Protein AF-A0A445ECM4-F1 (afdb_monomer)

Radius of gyration: 27.34 Å; Cα contacts (8 Å, |Δi|>4): 110; chains: 1; bounding box: 74×84×57 Å

Secondary structure (DSSP, 8-state):
-PPEEETTTEEEEEEGGGS-HHHHHHHHHHHHHTS--S-SSEEEHHHHHHHHHHHTT----HHHHHHHHHHHHHHT--TT---S-HHHHHHHHHHTT---S-SS---SSPPPP--HHHHH---HHHH------------------------------------HHHHHHHHHHHHHHHHHHHHHHHHHHHHHHHHHHHHHHHHHHHHHHHHHHHHHHS--

Organism: Arachis hypogaea (NCBI:txid3818)

Solvent-accessible surface area (backbone atoms only — not comparable to full-atom values): 13879 Å² total; per-residue (Å²): 129,75,69,51,57,53,102,79,81,48,68,52,30,35,52,48,56,69,45,53,50,69,57,36,48,54,45,55,50,38,34,46,52,71,57,55,62,92,63,81,54,54,35,40,55,75,56,46,53,52,50,50,32,54,76,71,71,45,90,72,72,59,67,62,54,50,52,52,52,52,50,55,42,64,73,62,76,46,99,82,60,75,78,60,29,61,70,46,53,49,55,51,36,56,76,69,65,52,91,62,98,59,93,75,72,84,73,90,74,79,75,79,81,94,43,71,68,68,36,65,63,66,50,70,83,50,67,55,78,73,72,84,74,77,76,79,82,80,82,88,84,82,89,84,88,86,83,86,91,80,90,82,86,89,81,89,79,89,85,75,84,74,54,67,67,60,54,50,53,52,50,53,53,50,51,53,51,49,50,56,51,48,52,52,50,51,52,51,52,52,52,49,53,52,51,53,50,51,51,54,52,50,51,52,53,52,53,50,52,51,52,54,49,51,63,66,68,67,74,121

pLDDT: mean 72.31, std 19.79, range [23.06, 93.25]

Structure (mmCIF, N/CA/C/O backbone):
data_AF-A0A445ECM4-F1
#
_entry.id   AF-A0A445ECM4-F1
#
loop_
_atom_site.group_PDB
_atom_site.id
_atom_site.type_symbol
_atom_site.label_atom_id
_atom_site.label_alt_id
_atom_site.label_comp_id
_atom_site.label_asym_id
_atom_site.label_entity_id
_atom_site.label_seq_id
_atom_site.pdbx_PDB_ins_code
_atom_site.Cartn_x
_atom_site.Cartn_y
_atom_site.Cartn_z
_atom_site.occupancy
_atom_site.B_iso_or_equiv
_atom_site.auth_seq_id
_atom_site.auth_comp_id
_atom_site.auth_asym_id
_atom_site.auth_atom_id
_atom_site.pdbx_PDB_model_num
ATOM 1 N N . MET A 1 1 ? -13.445 12.571 7.373 1.00 54.31 1 MET A N 1
ATOM 2 C CA . MET A 1 1 ? -12.244 12.876 6.567 1.00 54.31 1 MET A CA 1
ATOM 3 C C . MET A 1 1 ? -12.521 14.171 5.826 1.00 54.31 1 MET A C 1
ATOM 5 O O . MET A 1 1 ? -13.452 14.192 5.034 1.00 54.31 1 MET A O 1
ATOM 9 N N . GLU A 1 2 ? -11.800 15.248 6.128 1.00 57.94 2 GLU A N 1
ATOM 10 C CA . GLU A 1 2 ? -11.991 16.545 5.466 1.00 57.94 2 GLU A CA 1
ATOM 11 C C . GLU A 1 2 ? -10.893 16.743 4.413 1.00 57.94 2 GLU A C 1
ATOM 13 O O . GLU A 1 2 ? -9.716 16.480 4.668 1.00 57.94 2 GLU A O 1
ATOM 18 N N . TRP A 1 3 ? -11.270 17.142 3.200 1.00 65.62 3 TRP A N 1
ATOM 19 C CA . TRP A 1 3 ? -10.319 17.374 2.118 1.00 65.62 3 TRP A CA 1
ATOM 20 C C . TRP A 1 3 ? -9.696 18.765 2.224 1.00 65.62 3 TRP A C 1
ATOM 22 O O . TRP A 1 3 ? -10.409 19.755 2.361 1.00 65.62 3 TRP A O 1
ATOM 32 N N . VAL A 1 4 ? -8.372 18.863 2.067 1.00 62.28 4 VAL A N 1
ATOM 33 C CA . VAL A 1 4 ? -7.691 20.164 2.027 1.00 62.28 4 VAL A CA 1
ATOM 34 C C . VAL A 1 4 ? -7.736 20.708 0.595 1.00 62.28 4 VAL A C 1
ATOM 36 O O . VAL A 1 4 ? -7.211 20.096 -0.342 1.00 62.28 4 VAL A O 1
ATOM 39 N N . GLY A 1 5 ? -8.397 21.855 0.420 1.00 57.44 5 GLY A N 1
ATOM 40 C CA . GLY A 1 5 ? -8.499 22.578 -0.850 1.00 57.44 5 GLY A CA 1
ATOM 41 C C . GLY A 1 5 ? -7.649 23.851 -0.880 1.00 57.44 5 GLY A C 1
ATOM 42 O O . GLY A 1 5 ? -7.369 24.459 0.150 1.00 57.44 5 GLY A O 1
ATOM 43 N N . THR A 1 6 ? -7.254 24.279 -2.080 1.00 51.38 6 THR A N 1
ATOM 44 C CA . THR A 1 6 ? -6.808 25.663 -2.334 1.00 51.38 6 THR A CA 1
ATOM 45 C C . THR A 1 6 ? -7.997 26.530 -2.761 1.00 51.38 6 THR A C 1
ATOM 47 O O . THR A 1 6 ? -9.053 26.003 -3.111 1.00 51.38 6 THR A O 1
ATOM 50 N N . THR A 1 7 ? -7.824 27.859 -2.775 1.00 49.94 7 THR A N 1
ATOM 51 C CA . THR A 1 7 ? -8.841 28.900 -3.069 1.00 49.94 7 THR A CA 1
ATOM 52 C C . THR A 1 7 ? -9.617 28.742 -4.389 1.00 49.94 7 THR A C 1
ATOM 54 O O . THR A 1 7 ? -10.535 29.511 -4.647 1.00 49.94 7 THR A O 1
ATOM 57 N N . LYS A 1 8 ? -9.292 27.744 -5.221 1.00 55.84 8 LYS A N 1
ATOM 58 C CA . LYS A 1 8 ? -9.952 27.427 -6.500 1.00 55.84 8 LYS A CA 1
ATOM 59 C C . LYS A 1 8 ? -10.726 26.098 -6.497 1.00 55.84 8 LYS A C 1
ATOM 61 O O . LYS A 1 8 ? -10.858 25.472 -7.543 1.00 55.84 8 LYS A O 1
ATOM 66 N N . ASN A 1 9 ? -11.207 25.638 -5.339 1.00 45.84 9 ASN A N 1
ATOM 67 C CA . ASN A 1 9 ? -12.093 24.469 -5.211 1.00 45.84 9 ASN A CA 1
ATOM 68 C C . ASN A 1 9 ? -11.530 23.146 -5.791 1.00 45.84 9 ASN A C 1
ATOM 70 O O . ASN A 1 9 ? -12.268 22.252 -6.200 1.00 45.84 9 ASN A O 1
ATOM 74 N N . LYS A 1 10 ? -10.197 23.000 -5.834 1.00 51.38 10 LYS A N 1
ATOM 75 C CA . LYS A 1 10 ? -9.523 21.733 -6.151 1.00 51.38 10 LYS A CA 1
ATOM 76 C C . LYS A 1 10 ? -9.114 21.058 -4.847 1.00 51.38 10 LYS A C 1
ATOM 78 O O . LYS A 1 10 ? -8.112 21.441 -4.244 1.00 51.38 10 LYS A O 1
ATOM 83 N N . TYR A 1 11 ? -9.875 20.052 -4.425 1.00 58.41 11 TYR A N 1
ATOM 84 C CA . TYR A 1 11 ? -9.451 19.119 -3.381 1.00 58.41 11 TYR A CA 1
ATOM 85 C C . TYR A 1 11 ? -8.194 18.381 -3.854 1.00 58.41 11 TYR A C 1
ATOM 87 O O . TYR A 1 11 ? -8.243 17.633 -4.835 1.00 58.41 11 TYR A O 1
ATOM 95 N N . GLN A 1 12 ? -7.053 18.640 -3.213 1.00 68.38 12 GLN A N 1
ATOM 96 C CA . GLN A 1 12 ? -5.752 18.211 -3.739 1.00 68.38 12 GLN A CA 1
ATOM 97 C C . GLN A 1 12 ? -5.245 16.946 -3.032 1.00 68.38 12 GLN A C 1
ATOM 99 O O . GLN A 1 12 ? -4.741 16.024 -3.685 1.00 68.38 12 GLN A O 1
ATOM 104 N N . TYR A 1 13 ? -5.444 16.865 -1.714 1.00 80.56 13 TYR A N 1
ATOM 105 C CA . TYR A 1 13 ? -5.033 15.732 -0.890 1.00 80.56 13 TYR A CA 1
ATOM 106 C C . TYR A 1 13 ? -5.826 15.639 0.425 1.00 80.56 13 TYR A C 1
ATOM 108 O O . TYR A 1 13 ? -6.404 16.618 0.902 1.00 80.56 13 TYR A O 1
ATOM 116 N N . LEU A 1 14 ? -5.811 14.450 1.026 1.00 84.56 14 LEU A N 1
ATOM 117 C CA . LEU A 1 14 ? -6.134 14.215 2.433 1.00 84.56 14 LEU A CA 1
ATOM 118 C C . LEU A 1 14 ? -4.840 14.245 3.252 1.00 84.56 14 LEU A C 1
ATOM 120 O O . LEU A 1 14 ? -3.777 13.865 2.754 1.00 84.56 14 LEU A O 1
ATOM 124 N N . ARG A 1 15 ? -4.899 14.651 4.521 1.00 83.31 15 ARG A N 1
ATOM 125 C CA . ARG A 1 15 ? -3.749 14.485 5.421 1.00 83.31 15 ARG A CA 1
ATOM 126 C C . ARG A 1 15 ? -3.707 13.040 5.906 1.00 83.31 15 ARG A C 1
ATOM 128 O O . ARG A 1 15 ? -4.712 12.509 6.367 1.00 83.31 15 ARG A O 1
ATOM 135 N N . ARG A 1 16 ? -2.525 12.416 5.888 1.00 83.62 16 ARG A N 1
ATOM 136 C CA . ARG A 1 16 ? -2.322 11.064 6.447 1.00 83.62 16 ARG A CA 1
ATOM 137 C C . ARG A 1 16 ? -2.693 11.012 7.932 1.00 83.62 16 ARG A C 1
ATOM 139 O O . ARG A 1 16 ? -3.155 9.979 8.397 1.00 83.62 16 ARG A O 1
ATOM 146 N N . GLY A 1 17 ? -2.476 12.104 8.672 1.00 79.38 17 GLY A N 1
ATOM 147 C CA . GLY A 1 17 ? -2.826 12.203 10.094 1.00 79.38 17 GLY A CA 1
ATOM 148 C C . GLY A 1 17 ? -4.311 11.948 10.368 1.00 79.38 17 GLY A C 1
ATOM 149 O O . GLY A 1 17 ? -4.623 11.253 11.334 1.00 79.38 17 GLY A O 1
ATOM 150 N N . ASP A 1 18 ? -5.174 12.395 9.453 1.00 82.81 18 ASP A N 1
ATOM 151 C CA . ASP A 1 18 ? -6.638 12.370 9.578 1.00 82.81 18 ASP A CA 1
ATOM 152 C C . ASP A 1 18 ? -7.262 11.035 9.130 1.00 82.81 18 ASP A C 1
ATOM 154 O O . ASP A 1 18 ? -8.479 10.854 9.193 1.00 82.81 18 ASP A O 1
ATOM 158 N N . LEU A 1 19 ? -6.440 10.095 8.650 1.00 85.00 19 LEU A N 1
ATOM 159 C CA . LEU A 1 19 ? -6.878 8.746 8.306 1.00 85.00 19 LEU A CA 1
ATOM 160 C C . LEU A 1 19 ? -7.107 7.905 9.570 1.00 85.00 19 LEU A C 1
ATOM 162 O O . LEU A 1 19 ? -6.347 7.993 10.543 1.00 85.00 19 LEU A O 1
ATOM 166 N N . THR A 1 20 ? -8.111 7.026 9.520 1.00 84.56 20 THR A N 1
ATOM 167 C CA . THR A 1 20 ? -8.290 5.984 10.541 1.00 84.56 20 THR A CA 1
ATOM 168 C C . THR A 1 20 ? -7.070 5.050 10.560 1.00 84.56 20 THR A C 1
ATOM 170 O O . THR A 1 20 ? -6.375 4.933 9.548 1.00 84.56 20 THR A O 1
ATOM 173 N N . PRO A 1 21 ? -6.771 4.373 11.678 1.00 83.19 21 PRO A N 1
ATOM 174 C CA . PRO A 1 21 ? -5.659 3.420 11.751 1.00 83.19 21 PRO A CA 1
ATOM 175 C C . PRO A 1 21 ? -5.704 2.326 10.678 1.00 83.19 21 PRO A C 1
ATOM 177 O O . PRO A 1 21 ? -4.688 2.046 10.046 1.00 83.19 21 PRO A O 1
ATOM 180 N N . GLU A 1 22 ? -6.889 1.788 10.396 1.00 84.81 22 GLU A N 1
ATOM 181 C CA . GLU A 1 22 ? -7.109 0.834 9.305 1.00 84.81 22 GLU A CA 1
ATOM 182 C C . GLU A 1 22 ? -6.748 1.441 7.940 1.00 84.81 22 GLU A C 1
ATOM 184 O O . GLU A 1 22 ? -5.962 0.874 7.178 1.00 84.81 22 GLU A O 1
ATOM 189 N N . ALA A 1 23 ? -7.239 2.652 7.659 1.00 88.88 23 ALA A N 1
ATOM 190 C CA . ALA A 1 23 ? -6.915 3.372 6.435 1.00 88.88 23 ALA A CA 1
ATOM 191 C C . ALA A 1 23 ? -5.414 3.696 6.333 1.00 88.88 23 ALA A C 1
ATOM 193 O O . ALA A 1 23 ? -4.850 3.676 5.241 1.00 88.88 23 ALA A O 1
ATOM 194 N N . LYS A 1 24 ? -4.733 3.962 7.455 1.00 88.00 24 LYS A N 1
ATOM 195 C CA . LYS A 1 24 ? -3.273 4.139 7.492 1.00 88.00 24 LYS A CA 1
ATOM 196 C C . LYS A 1 24 ? -2.549 2.844 7.130 1.00 88.00 24 LYS A C 1
ATOM 198 O O . LYS A 1 24 ? -1.589 2.911 6.368 1.00 88.00 24 LYS A O 1
ATOM 203 N N . GLY A 1 25 ? -3.014 1.694 7.614 1.00 86.62 25 GLY A N 1
ATOM 204 C CA . GLY A 1 25 ? -2.474 0.380 7.253 1.00 86.62 25 GLY A CA 1
ATOM 205 C C . GLY A 1 25 ? -2.573 0.094 5.761 1.00 86.62 25 GLY A C 1
ATOM 206 O O . GLY A 1 25 ? -1.559 -0.144 5.100 1.00 86.62 25 GLY A O 1
ATOM 207 N N . TRP A 1 26 ? -3.778 0.226 5.205 1.00 89.88 26 TRP A N 1
ATOM 208 C CA . TRP A 1 26 ? -4.001 0.085 3.766 1.00 89.88 26 TRP A CA 1
ATOM 209 C C . TRP A 1 26 ? -3.206 1.108 2.951 1.00 89.88 26 TRP A C 1
ATOM 211 O O . TRP A 1 26 ? -2.649 0.771 1.907 1.00 89.88 26 TRP A O 1
ATOM 221 N N . TYR A 1 27 ? -3.073 2.343 3.440 1.00 90.56 27 TYR A N 1
ATOM 222 C CA . TYR A 1 27 ? -2.264 3.365 2.783 1.00 90.56 27 TYR A CA 1
ATOM 223 C C . TYR A 1 27 ? -0.765 3.026 2.765 1.00 90.56 27 TYR A C 1
ATOM 225 O O . TYR A 1 27 ? -0.100 3.269 1.757 1.00 90.56 27 TYR A O 1
ATOM 233 N N . GLU A 1 28 ? -0.222 2.445 3.841 1.00 87.81 28 GLU A N 1
ATOM 234 C CA . GLU A 1 28 ? 1.166 1.967 3.873 1.00 87.81 28 GLU A CA 1
ATOM 235 C C . GLU A 1 28 ? 1.410 0.858 2.844 1.00 87.81 28 GLU A C 1
ATOM 237 O O . GLU A 1 28 ? 2.446 0.875 2.181 1.00 87.81 28 GLU A O 1
ATOM 242 N N . LEU A 1 29 ? 0.460 -0.064 2.668 1.00 87.56 29 LEU A N 1
ATOM 243 C CA . LEU A 1 29 ? 0.532 -1.083 1.621 1.00 87.56 29 LEU A CA 1
ATOM 244 C C . LEU A 1 29 ? 0.486 -0.435 0.229 1.00 87.56 29 LEU A C 1
ATOM 246 O O . LEU A 1 29 ? 1.373 -0.650 -0.597 1.00 87.56 29 LEU A O 1
ATOM 250 N N . LEU A 1 30 ? -0.506 0.427 -0.007 1.00 89.75 30 LEU A N 1
ATOM 251 C CA . LEU A 1 30 ? -0.700 1.130 -1.274 1.00 89.75 30 LEU A CA 1
ATOM 252 C C . LEU A 1 30 ? 0.552 1.879 -1.722 1.00 89.75 30 LEU A C 1
ATOM 254 O O . LEU A 1 30 ? 0.988 1.725 -2.863 1.00 89.75 30 LEU A O 1
ATOM 258 N N . LYS A 1 31 ? 1.147 2.678 -0.831 1.00 86.69 31 LYS A N 1
ATOM 259 C CA . LYS A 1 31 ? 2.299 3.518 -1.173 1.00 86.69 31 LYS A CA 1
ATOM 260 C C . LYS A 1 31 ? 3.596 2.734 -1.388 1.00 86.69 31 LYS A C 1
ATOM 262 O O . LYS A 1 31 ? 4.545 3.307 -1.907 1.00 86.69 31 LYS A O 1
ATOM 267 N N . ARG A 1 32 ? 3.665 1.469 -0.961 1.00 84.31 32 ARG A N 1
ATOM 268 C CA . ARG A 1 32 ? 4.850 0.608 -1.116 1.00 84.31 32 ARG A CA 1
ATOM 269 C C . ARG A 1 32 ? 4.728 -0.380 -2.265 1.00 84.31 32 ARG A C 1
ATOM 271 O O . ARG A 1 32 ? 5.747 -0.786 -2.807 1.00 84.31 32 ARG A O 1
ATOM 278 N N . SER A 1 33 ? 3.502 -0.777 -2.599 1.00 84.81 33 SER A N 1
ATOM 279 C CA . SER A 1 33 ? 3.262 -1.921 -3.481 1.00 84.81 33 SER A CA 1
ATOM 280 C C . SER A 1 33 ? 2.484 -1.597 -4.752 1.00 84.81 33 SER A C 1
ATOM 282 O O . SER A 1 33 ? 2.509 -2.407 -5.669 1.00 84.81 33 SER A O 1
ATOM 284 N N . ILE A 1 34 ? 1.788 -0.455 -4.828 1.00 87.19 34 ILE A N 1
ATOM 285 C CA . ILE A 1 34 ? 0.901 -0.156 -5.969 1.00 87.19 34 ILE A CA 1
ATOM 286 C C . ILE A 1 34 ? 1.110 1.268 -6.495 1.00 87.19 34 ILE A C 1
ATOM 288 O O . ILE A 1 34 ? 1.357 1.466 -7.677 1.00 87.19 34 ILE A O 1
ATOM 292 N N . LEU A 1 35 ? 1.027 2.281 -5.630 1.00 87.00 35 LEU A N 1
ATOM 293 C CA . LEU A 1 35 ? 1.142 3.694 -5.999 1.00 87.00 35 LEU A CA 1
ATOM 294 C C . LEU A 1 35 ? 2.213 4.382 -5.153 1.00 87.00 35 LEU A C 1
ATOM 296 O O . LEU A 1 35 ? 1.905 5.115 -4.212 1.00 87.00 35 LEU A O 1
ATOM 300 N N . GLY A 1 36 ? 3.474 4.185 -5.524 1.00 81.50 36 GLY A N 1
ATOM 301 C CA . GLY A 1 36 ? 4.639 4.765 -4.854 1.00 81.50 36 GLY A CA 1
ATOM 302 C C . GLY A 1 36 ? 4.574 6.262 -4.594 1.00 81.50 36 GLY A C 1
ATOM 303 O O . GLY A 1 36 ? 4.172 7.008 -5.480 1.00 81.50 36 GLY A O 1
ATOM 304 N N . THR A 1 37 ? 4.966 6.726 -3.406 1.00 81.25 37 THR A N 1
ATOM 305 C CA . THR A 1 37 ? 5.116 8.162 -3.106 1.00 81.25 37 THR A CA 1
ATOM 306 C C . THR A 1 37 ? 6.235 8.413 -2.108 1.00 81.25 37 THR A C 1
ATOM 308 O O . THR A 1 37 ? 6.388 7.673 -1.140 1.00 81.25 37 THR A O 1
ATOM 311 N N . VAL A 1 38 ? 6.966 9.507 -2.315 1.00 72.50 38 VAL A N 1
ATOM 312 C CA . VAL A 1 38 ? 7.947 10.038 -1.355 1.00 72.50 38 VAL A CA 1
ATOM 313 C C . VAL A 1 38 ? 7.292 10.905 -0.271 1.00 72.50 38 VAL A C 1
ATOM 315 O O . VAL A 1 38 ? 7.847 11.098 0.808 1.00 72.50 38 VAL A O 1
ATOM 318 N N . ASN A 1 39 ? 6.081 11.407 -0.527 1.00 75.44 39 ASN A N 1
ATOM 319 C CA . ASN A 1 39 ? 5.323 12.203 0.431 1.00 75.44 39 ASN A CA 1
ATOM 320 C C . ASN A 1 39 ? 4.660 11.296 1.477 1.00 75.44 39 ASN A C 1
ATOM 322 O O . ASN A 1 39 ? 3.848 10.430 1.142 1.00 75.44 39 ASN A O 1
ATOM 326 N N . ASN A 1 40 ? 5.007 11.524 2.745 1.00 74.00 40 ASN A N 1
ATOM 327 C CA . ASN A 1 40 ? 4.517 10.761 3.891 1.00 74.00 40 ASN A CA 1
ATOM 328 C C . ASN A 1 40 ? 3.415 11.477 4.685 1.00 74.00 40 ASN A C 1
ATOM 330 O O . ASN A 1 40 ? 2.810 10.864 5.562 1.00 74.00 40 ASN A O 1
ATOM 334 N N . SER A 1 41 ? 3.141 12.752 4.413 1.00 78.44 41 SER A N 1
ATOM 335 C CA . SER A 1 41 ? 2.136 13.536 5.141 1.00 78.44 41 SER A CA 1
ATOM 336 C C . SER A 1 41 ? 0.802 13.631 4.409 1.00 78.44 41 SER A C 1
ATOM 338 O O . SER A 1 41 ? -0.225 13.831 5.057 1.00 78.44 41 SER A O 1
ATOM 340 N N . GLU A 1 42 ? 0.798 13.467 3.089 1.00 85.75 42 GLU A N 1
ATOM 341 C CA . GLU A 1 42 ? -0.367 13.722 2.242 1.00 85.75 42 GLU A CA 1
ATOM 342 C C . GLU A 1 42 ? -0.748 12.494 1.416 1.00 85.75 42 GLU A C 1
ATOM 344 O O . GLU A 1 42 ? 0.096 11.703 0.993 1.00 85.75 42 GLU A O 1
ATOM 349 N N . VAL A 1 43 ? -2.047 12.360 1.17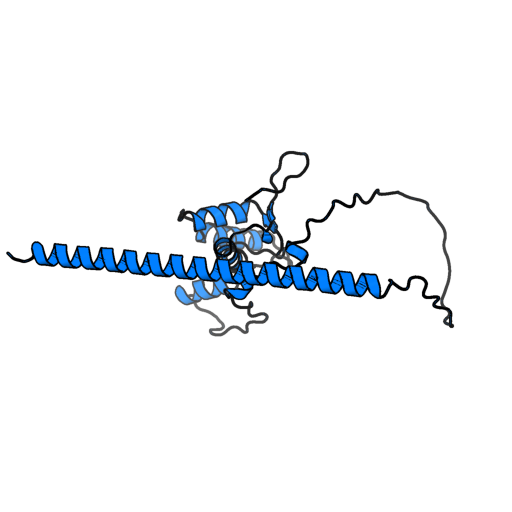1 1.00 88.12 43 VAL A N 1
ATOM 350 C CA . VAL A 1 43 ? -2.672 11.300 0.383 1.00 88.12 43 VAL A CA 1
ATOM 351 C C . VAL A 1 43 ? -3.384 11.986 -0.776 1.00 88.12 43 VAL A C 1
ATOM 353 O O . VAL A 1 43 ? -4.432 12.603 -0.602 1.00 88.12 43 VAL A O 1
ATOM 356 N N . ASN A 1 44 ? -2.798 11.934 -1.969 1.00 88.25 44 ASN A N 1
ATOM 357 C CA . ASN A 1 44 ? -3.383 12.600 -3.133 1.00 88.25 44 ASN A CA 1
ATOM 358 C C . ASN A 1 44 ? -4.683 11.924 -3.605 1.00 88.25 44 ASN A C 1
ATOM 360 O O . ASN A 1 44 ? -4.994 10.797 -3.221 1.00 88.25 44 ASN A O 1
ATOM 364 N N . LYS A 1 45 ? -5.410 12.590 -4.509 1.00 86.75 45 LYS A N 1
ATOM 365 C CA . LYS A 1 45 ? -6.702 12.110 -5.025 1.00 86.75 45 LYS A CA 1
ATOM 366 C C . LYS A 1 45 ? -6.678 10.663 -5.544 1.00 86.75 45 LYS A C 1
ATOM 368 O O . LYS A 1 45 ? -7.539 9.882 -5.155 1.00 86.75 45 LYS A O 1
ATOM 373 N N . LYS A 1 46 ? -5.693 10.285 -6.374 1.00 87.06 46 LYS A N 1
ATOM 374 C CA . LYS A 1 46 ? -5.589 8.919 -6.937 1.00 87.06 46 LYS A CA 1
ATOM 375 C C . LYS A 1 46 ? -5.467 7.865 -5.828 1.00 87.06 46 LYS A C 1
ATOM 377 O O . LYS A 1 46 ? -6.167 6.859 -5.864 1.00 87.06 46 LYS A O 1
ATOM 382 N N . ARG A 1 47 ? -4.620 8.116 -4.820 1.00 90.12 47 ARG A N 1
ATOM 383 C CA . ARG A 1 47 ? -4.443 7.204 -3.678 1.00 90.12 47 ARG A CA 1
ATOM 384 C C . ARG A 1 47 ? -5.643 7.206 -2.739 1.00 90.12 47 ARG A C 1
ATOM 386 O O . ARG A 1 47 ? -6.003 6.146 -2.253 1.00 90.12 47 ARG A O 1
ATOM 393 N N . ALA A 1 48 ? -6.270 8.358 -2.514 1.00 90.06 48 ALA A N 1
ATOM 394 C CA . ALA A 1 48 ? -7.457 8.478 -1.671 1.00 90.06 48 ALA A CA 1
ATOM 395 C C . ALA A 1 48 ? -8.652 7.702 -2.245 1.00 90.06 48 ALA A C 1
ATOM 397 O O . ALA A 1 48 ? -9.323 6.999 -1.499 1.00 90.06 48 ALA A O 1
ATOM 398 N N . ILE A 1 49 ? -8.881 7.776 -3.562 1.00 89.31 49 ILE A N 1
ATOM 399 C CA . ILE A 1 49 ? -9.938 7.001 -4.234 1.00 89.31 49 ILE A CA 1
ATOM 400 C C . ILE A 1 49 ? -9.667 5.504 -4.089 1.00 89.31 49 ILE A C 1
ATOM 402 O O . ILE A 1 49 ? -10.549 4.761 -3.683 1.00 89.31 49 ILE A O 1
ATOM 406 N N . MET A 1 50 ? -8.437 5.062 -4.357 1.00 90.50 50 MET A N 1
ATOM 407 C CA . MET A 1 50 ? -8.087 3.646 -4.236 1.00 90.50 50 MET A CA 1
ATOM 408 C C . MET A 1 50 ? -8.202 3.136 -2.797 1.00 90.50 50 MET A C 1
ATOM 410 O O . MET A 1 50 ? -8.716 2.048 -2.564 1.00 90.50 50 MET A O 1
ATOM 414 N N . LEU A 1 51 ? -7.753 3.940 -1.834 1.00 92.00 51 LEU A N 1
ATOM 415 C CA . LEU A 1 51 ? -7.885 3.645 -0.414 1.00 92.00 51 LEU A CA 1
ATOM 416 C C . LEU A 1 51 ? -9.356 3.512 -0.009 1.00 92.00 51 LEU A C 1
ATOM 418 O O . LEU A 1 51 ? -9.706 2.575 0.698 1.00 92.00 51 LEU A O 1
ATOM 422 N N . TYR A 1 52 ? -10.213 4.410 -0.496 1.00 90.56 52 TYR A N 1
ATOM 423 C CA . TYR A 1 52 ? -11.655 4.323 -0.292 1.00 90.56 52 TYR A CA 1
ATOM 424 C C . TYR A 1 52 ? -12.241 3.041 -0.898 1.00 90.56 52 TYR A C 1
ATOM 426 O O . TYR A 1 52 ? -12.960 2.334 -0.201 1.00 90.56 52 TYR A O 1
ATOM 434 N N . CYS A 1 53 ? -11.891 2.693 -2.143 1.00 91.50 53 CYS A N 1
ATOM 435 C CA . CYS A 1 53 ? -12.337 1.447 -2.772 1.00 91.50 53 CYS A CA 1
ATOM 436 C C . CYS A 1 53 ? -11.955 0.222 -1.933 1.00 91.50 53 CYS A C 1
ATOM 438 O O . CYS A 1 53 ? -12.812 -0.612 -1.681 1.00 91.50 53 CYS A O 1
ATOM 440 N N . ILE A 1 54 ? -10.715 0.145 -1.441 1.00 90.62 54 ILE A N 1
ATOM 441 C CA . ILE A 1 54 ? -10.252 -0.979 -0.611 1.00 90.62 54 ILE A CA 1
ATOM 442 C C . ILE A 1 54 ? -11.042 -1.074 0.697 1.00 90.62 54 ILE A C 1
ATOM 444 O O . ILE A 1 54 ? -11.527 -2.148 1.037 1.00 90.62 54 ILE A O 1
ATOM 448 N N . ILE A 1 55 ? -11.203 0.045 1.411 1.00 90.25 55 ILE A N 1
ATOM 449 C CA . ILE A 1 55 ? -11.929 0.077 2.693 1.00 90.25 55 ILE A CA 1
ATOM 450 C C . ILE A 1 55 ? -13.398 -0.321 2.507 1.00 90.25 55 ILE A C 1
ATOM 452 O O . ILE A 1 55 ? -13.968 -0.998 3.354 1.00 90.25 55 ILE A O 1
ATOM 456 N N . MET A 1 56 ? -14.011 0.076 1.391 1.00 90.81 56 MET A N 1
ATOM 457 C CA . MET A 1 56 ? -15.405 -0.246 1.083 1.00 90.81 56 MET A CA 1
ATOM 458 C C . MET A 1 56 ? -15.588 -1.627 0.431 1.00 90.81 56 MET A C 1
ATOM 460 O O . MET A 1 56 ? -16.705 -1.961 0.046 1.00 90.81 56 MET A O 1
ATOM 464 N N . GLY A 1 57 ? -14.520 -2.418 0.268 1.00 87.75 57 GLY A N 1
ATOM 465 C CA . GLY A 1 57 ? -14.580 -3.731 -0.385 1.00 87.75 57 GLY A CA 1
ATOM 466 C C . GLY A 1 57 ? -14.851 -3.678 -1.894 1.00 87.75 57 GLY A C 1
ATOM 467 O O . GLY A 1 57 ? -15.302 -4.659 -2.476 1.00 87.75 57 GLY A O 1
ATOM 468 N N . GLY A 1 58 ? -14.607 -2.534 -2.533 1.00 89.44 58 GLY A N 1
ATOM 469 C CA . GLY A 1 58 ? -14.723 -2.365 -3.976 1.00 89.44 58 GLY A CA 1
ATOM 470 C C . GLY A 1 58 ? -13.578 -3.026 -4.744 1.00 89.44 58 GLY A C 1
ATOM 471 O O . GLY A 1 58 ? -12.465 -3.188 -4.241 1.00 89.44 58 GLY A O 1
ATOM 472 N N . GLU A 1 59 ? -13.840 -3.368 -6.003 1.00 89.75 59 GLU A N 1
ATOM 473 C CA . GLU A 1 59 ? -12.843 -3.966 -6.887 1.00 89.75 59 GLU A CA 1
ATOM 474 C C . GLU A 1 59 ? -11.788 -2.936 -7.324 1.00 89.75 59 GLU A C 1
ATOM 476 O O . GLU A 1 59 ? -12.102 -1.812 -7.723 1.00 89.75 59 GLU A O 1
ATOM 481 N N . VAL A 1 60 ? -10.513 -3.331 -7.274 1.00 88.12 60 VAL A N 1
ATOM 482 C CA . VAL A 1 60 ? -9.388 -2.523 -7.756 1.00 88.12 60 VAL A CA 1
ATOM 483 C C . VAL A 1 60 ? -8.554 -3.361 -8.715 1.00 88.12 60 VAL A C 1
ATOM 485 O O . VAL A 1 60 ? -7.922 -4.341 -8.322 1.00 88.12 60 VAL A O 1
ATOM 488 N N . LYS A 1 61 ? -8.482 -2.929 -9.975 1.00 90.19 61 LYS A N 1
ATOM 489 C CA . LYS A 1 61 ? -7.678 -3.575 -11.018 1.00 90.19 61 LYS A CA 1
ATOM 490 C C . LYS A 1 61 ? -6.193 -3.241 -10.896 1.00 90.19 61 LYS A C 1
ATOM 492 O O . LYS A 1 61 ? -5.623 -2.494 -11.688 1.00 90.19 61 LYS A O 1
ATOM 497 N N . VAL A 1 62 ? -5.546 -3.787 -9.870 1.00 87.25 62 VAL A N 1
ATOM 498 C CA . VAL A 1 62 ? -4.132 -3.512 -9.552 1.00 87.25 62 VAL A CA 1
ATOM 499 C C . VAL A 1 62 ? -3.197 -3.842 -10.724 1.00 87.25 62 VAL A C 1
ATOM 501 O O . VAL A 1 62 ? -2.232 -3.116 -10.961 1.00 87.25 62 VAL A O 1
ATOM 504 N N . HIS A 1 63 ? -3.504 -4.890 -11.490 1.00 87.00 63 HIS A N 1
ATOM 505 C CA . HIS A 1 63 ? -2.701 -5.322 -12.637 1.00 87.00 63 HIS A CA 1
ATOM 506 C C . HIS A 1 63 ? -2.617 -4.259 -13.746 1.00 87.00 63 HIS A C 1
ATOM 508 O O . HIS A 1 63 ? -1.521 -3.986 -14.229 1.00 87.00 63 HIS A O 1
ATOM 514 N N . GLU A 1 64 ? -3.730 -3.604 -14.104 1.00 90.88 64 GLU A N 1
ATOM 515 C CA . GLU A 1 64 ? -3.742 -2.526 -15.112 1.00 90.88 64 GLU A CA 1
ATOM 516 C C . GLU A 1 64 ? -2.873 -1.343 -14.668 1.00 90.88 64 GLU A C 1
ATOM 518 O O . GLU A 1 64 ? -2.175 -0.728 -15.473 1.00 90.88 64 GLU A O 1
ATOM 523 N N . ILE A 1 65 ? -2.875 -1.048 -13.367 1.00 89.19 65 ILE A N 1
ATOM 524 C CA . ILE A 1 65 ? -2.142 0.081 -12.788 1.00 89.19 65 ILE A CA 1
ATOM 525 C C . ILE A 1 65 ? -0.639 -0.171 -12.823 1.00 89.19 65 ILE A C 1
ATOM 527 O O . ILE A 1 65 ? 0.108 0.708 -13.249 1.00 89.19 65 ILE A O 1
ATOM 531 N N . ILE A 1 66 ? -0.210 -1.366 -12.410 1.00 88.06 66 ILE A N 1
ATOM 532 C CA . ILE A 1 66 ? 1.199 -1.768 -12.446 1.00 88.06 66 ILE A CA 1
ATOM 533 C C . ILE A 1 66 ? 1.702 -1.803 -13.895 1.00 88.06 66 ILE A C 1
ATOM 535 O O . ILE A 1 66 ? 2.741 -1.217 -14.187 1.00 88.06 66 ILE A O 1
ATOM 539 N N . ALA A 1 67 ? 0.951 -2.421 -14.814 1.00 89.62 67 ALA A N 1
ATOM 540 C CA . ALA A 1 67 ? 1.337 -2.510 -16.223 1.00 89.62 67 ALA A CA 1
ATOM 541 C C . ALA A 1 67 ? 1.479 -1.123 -16.873 1.00 89.62 67 ALA A C 1
ATOM 543 O O . ALA A 1 67 ? 2.502 -0.832 -17.490 1.00 89.62 67 ALA A O 1
ATOM 544 N N . SER A 1 68 ? 0.498 -0.238 -16.659 1.00 89.19 68 SER A N 1
ATOM 545 C CA . SER A 1 68 ? 0.521 1.128 -17.203 1.00 89.19 68 SER A CA 1
ATOM 546 C C . SER A 1 68 ? 1.689 1.952 -16.659 1.00 89.19 68 SER A C 1
ATOM 548 O O . SER A 1 68 ? 2.283 2.757 -17.373 1.00 89.19 68 SER A O 1
ATOM 550 N N . ASP A 1 69 ? 2.014 1.792 -15.375 1.00 87.62 69 ASP A N 1
ATOM 551 C CA . ASP A 1 69 ? 3.122 2.506 -14.747 1.00 87.62 69 ASP A CA 1
ATOM 552 C C . ASP A 1 69 ? 4.485 2.009 -15.260 1.00 87.62 69 ASP A C 1
ATOM 554 O O . ASP A 1 69 ? 5.350 2.844 -15.529 1.00 87.62 69 ASP A O 1
ATOM 558 N N . ILE A 1 70 ? 4.661 0.692 -15.438 1.00 88.06 70 ILE A N 1
ATOM 559 C CA . ILE A 1 70 ? 5.865 0.099 -16.045 1.00 88.06 70 ILE A CA 1
ATOM 560 C C . ILE A 1 70 ? 6.039 0.615 -17.473 1.00 88.06 70 ILE A C 1
ATOM 562 O O . ILE A 1 70 ? 7.104 1.134 -17.801 1.00 88.06 70 ILE A O 1
ATOM 566 N N . GLN A 1 71 ? 4.987 0.532 -18.293 1.00 90.06 71 GLN A N 1
ATOM 567 C CA . GLN A 1 71 ? 5.013 1.004 -19.676 1.00 90.06 71 GLN A CA 1
ATOM 568 C C . GLN A 1 71 ? 5.389 2.487 -19.749 1.00 90.06 71 GLN A C 1
ATOM 570 O O . GLN A 1 71 ? 6.330 2.850 -20.447 1.00 90.06 71 GLN A O 1
ATOM 575 N N . ARG A 1 72 ? 4.732 3.338 -18.952 1.00 88.19 72 ARG A N 1
ATOM 576 C CA . ARG A 1 72 ? 5.027 4.777 -18.910 1.00 88.19 72 ARG A CA 1
ATOM 577 C C . ARG A 1 72 ? 6.483 5.067 -18.540 1.00 88.19 72 ARG A C 1
ATOM 579 O O . ARG A 1 72 ? 7.065 6.012 -19.065 1.00 88.19 72 ARG A O 1
ATOM 586 N N . ILE A 1 73 ? 7.053 4.325 -17.587 1.00 86.88 73 ILE A N 1
ATOM 587 C CA . ILE A 1 73 ? 8.452 4.511 -17.175 1.00 86.88 73 ILE A CA 1
ATOM 588 C C . ILE A 1 73 ? 9.400 4.064 -18.291 1.00 86.88 73 ILE A C 1
ATOM 590 O O . ILE A 1 73 ? 10.341 4.796 -18.591 1.00 86.88 73 ILE A O 1
ATOM 594 N N . ALA A 1 74 ? 9.117 2.928 -18.932 1.00 86.88 74 ALA A N 1
ATOM 595 C CA . ALA A 1 74 ? 9.899 2.421 -20.055 1.00 86.88 74 ALA A CA 1
ATOM 596 C C . ALA A 1 74 ? 9.881 3.384 -21.257 1.00 86.88 74 ALA A C 1
ATOM 598 O O . ALA A 1 74 ? 10.923 3.674 -21.831 1.00 86.88 74 ALA A O 1
ATOM 599 N N . GLU A 1 75 ? 8.720 3.948 -21.595 1.00 88.75 75 GLU A N 1
ATOM 600 C CA . GLU A 1 75 ? 8.560 4.875 -22.725 1.00 88.75 75 GLU A CA 1
ATOM 601 C C . GLU A 1 75 ? 9.232 6.235 -22.498 1.00 88.75 75 GLU A C 1
ATOM 603 O O . GLU A 1 75 ? 9.656 6.888 -23.452 1.00 88.75 75 GLU A O 1
ATOM 608 N N . LYS A 1 76 ? 9.347 6.689 -21.242 1.00 82.94 76 LYS A N 1
ATOM 609 C CA . LYS A 1 76 ? 9.896 8.016 -20.924 1.00 82.94 76 LYS A CA 1
ATOM 610 C C . LYS A 1 76 ? 11.405 8.122 -21.198 1.00 82.94 76 LYS A C 1
ATOM 612 O O . LYS A 1 76 ? 11.896 9.246 -21.263 1.00 82.94 76 LYS A O 1
ATOM 617 N N . ASN A 1 77 ? 12.134 7.002 -21.330 1.00 69.88 77 ASN A N 1
ATOM 618 C CA . ASN A 1 77 ? 13.588 6.952 -21.586 1.00 69.88 77 ASN A CA 1
ATOM 619 C C . ASN A 1 77 ? 14.406 7.951 -20.736 1.00 69.88 77 ASN A C 1
ATOM 621 O O . ASN A 1 77 ? 15.382 8.546 -21.184 1.00 69.88 77 ASN A O 1
ATOM 625 N N . SER A 1 78 ? 13.984 8.165 -19.488 1.00 74.50 78 SER A N 1
ATOM 626 C CA . SER A 1 78 ? 14.631 9.074 -18.547 1.00 74.50 78 SER A CA 1
ATOM 627 C C . SER A 1 78 ? 15.352 8.250 -17.492 1.00 74.50 78 SER A C 1
ATOM 629 O O . SER A 1 78 ? 14.738 7.393 -16.857 1.00 74.50 78 SER A O 1
ATOM 631 N N . ALA A 1 79 ? 16.629 8.555 -17.260 1.00 68.62 79 ALA A N 1
ATOM 632 C CA . ALA A 1 79 ? 17.443 7.917 -16.223 1.00 68.62 79 ALA A CA 1
ATOM 633 C C . ALA A 1 79 ? 16.885 8.110 -14.793 1.00 68.62 79 ALA A C 1
ATOM 635 O O . ALA A 1 79 ? 17.310 7.432 -13.865 1.00 68.62 79 ALA A O 1
ATOM 636 N N . GLU A 1 80 ? 15.910 9.006 -14.606 1.00 67.62 80 GLU A N 1
ATOM 637 C CA . GLU A 1 80 ? 15.251 9.278 -13.322 1.00 67.62 80 GLU A CA 1
ATOM 638 C C . GLU A 1 80 ? 13.951 8.472 -13.116 1.00 67.62 80 GLU A C 1
ATOM 640 O O . GLU A 1 80 ? 13.221 8.681 -12.143 1.00 67.62 80 GLU A O 1
ATOM 645 N N . GLY A 1 81 ? 13.601 7.578 -14.044 1.00 69.12 81 GLY A N 1
ATOM 646 C CA . GLY A 1 81 ? 12.392 6.762 -13.972 1.00 69.12 81 GLY A CA 1
ATOM 647 C C . GLY A 1 81 ? 12.512 5.605 -12.979 1.00 69.12 81 GLY A C 1
ATOM 648 O O . GLY A 1 81 ? 12.885 4.503 -13.359 1.00 69.12 81 GLY A O 1
ATOM 649 N N . TRP A 1 82 ? 12.144 5.823 -11.714 1.00 76.06 82 TRP A N 1
ATOM 650 C CA . TRP A 1 82 ? 12.164 4.770 -10.690 1.00 76.06 82 TRP A CA 1
ATOM 651 C C . TRP A 1 82 ? 10.813 4.061 -10.553 1.00 76.06 82 TRP A C 1
ATOM 653 O O . TRP A 1 82 ? 9.775 4.696 -10.349 1.00 76.06 82 TRP A O 1
ATOM 663 N N . LEU A 1 83 ? 10.830 2.725 -10.564 1.00 80.75 83 LEU A N 1
ATOM 664 C CA . LEU A 1 83 ? 9.707 1.922 -10.082 1.00 80.75 83 LEU A CA 1
ATOM 665 C C . LEU A 1 83 ? 9.715 1.903 -8.554 1.00 80.75 83 LEU A C 1
ATOM 667 O O . LEU A 1 83 ? 10.705 1.556 -7.918 1.00 80.75 83 LEU A O 1
ATOM 671 N N . HIS A 1 84 ? 8.585 2.249 -7.948 1.00 79.31 84 HIS A N 1
ATOM 672 C CA . HIS A 1 84 ? 8.490 2.376 -6.493 1.00 79.31 84 HIS A CA 1
ATOM 673 C C . HIS A 1 84 ? 8.176 1.067 -5.754 1.00 79.31 84 HIS A C 1
ATOM 675 O O . HIS A 1 84 ? 8.162 1.052 -4.526 1.00 79.31 84 HIS A O 1
ATOM 681 N N . TYR A 1 85 ? 7.887 -0.013 -6.481 1.00 84.25 85 TYR A N 1
ATOM 682 C CA . TYR A 1 85 ? 7.426 -1.290 -5.924 1.00 84.25 85 TYR A CA 1
ATOM 683 C C . TYR A 1 85 ? 8.186 -2.510 -6.490 1.00 84.25 85 TYR A C 1
ATOM 685 O O . TYR A 1 85 ? 7.564 -3.518 -6.841 1.00 84.25 85 TYR A O 1
ATOM 693 N N . PRO A 1 86 ? 9.535 -2.479 -6.546 1.00 82.00 86 PRO A N 1
ATOM 694 C CA . PRO A 1 86 ? 10.329 -3.582 -7.095 1.00 82.00 86 PRO A CA 1
ATOM 695 C C . PRO A 1 86 ? 10.098 -4.898 -6.339 1.00 82.00 86 PRO A C 1
ATOM 697 O O . PRO A 1 86 ? 10.035 -5.960 -6.950 1.00 82.00 86 PRO A O 1
ATOM 700 N N . SER A 1 87 ? 9.853 -4.834 -5.026 1.00 83.00 87 SER A N 1
ATOM 701 C CA . SER A 1 87 ? 9.523 -6.009 -4.211 1.00 83.00 87 SER A CA 1
ATOM 702 C C . SER A 1 87 ? 8.210 -6.682 -4.607 1.00 83.00 87 SER A C 1
ATOM 704 O O . SER A 1 87 ? 8.083 -7.902 -4.515 1.00 83.00 87 SER A O 1
ATOM 706 N N . THR A 1 88 ? 7.232 -5.896 -5.063 1.00 87.12 88 THR A N 1
ATOM 707 C CA . THR A 1 88 ? 5.930 -6.420 -5.491 1.00 87.12 88 THR A CA 1
ATOM 708 C C . THR A 1 88 ? 6.056 -7.089 -6.851 1.00 87.12 88 THR A C 1
ATOM 710 O O . THR A 1 88 ? 5.582 -8.210 -7.004 1.00 87.12 88 THR A O 1
ATOM 713 N N . ILE A 1 89 ? 6.761 -6.459 -7.797 1.00 87.38 89 ILE A N 1
ATOM 714 C CA . ILE A 1 89 ? 7.053 -7.055 -9.110 1.00 87.38 89 ILE A CA 1
ATOM 715 C C . ILE A 1 89 ? 7.812 -8.370 -8.933 1.00 87.38 89 ILE A C 1
ATOM 717 O O . ILE A 1 89 ? 7.358 -9.396 -9.425 1.00 87.38 89 ILE A O 1
ATOM 721 N N . MET A 1 90 ? 8.898 -8.364 -8.154 1.00 86.00 90 MET A N 1
ATOM 722 C CA . MET A 1 90 ? 9.702 -9.556 -7.879 1.00 86.00 90 MET A CA 1
ATOM 723 C C . MET A 1 90 ? 8.842 -10.709 -7.344 1.00 86.00 90 MET A C 1
ATOM 725 O O . MET A 1 90 ? 8.841 -11.803 -7.899 1.00 86.00 90 MET A O 1
ATOM 729 N N . ARG A 1 91 ? 8.028 -10.456 -6.309 1.00 86.81 91 ARG A N 1
ATOM 730 C CA . ARG A 1 91 ? 7.157 -11.485 -5.723 1.00 86.81 91 ARG A CA 1
ATOM 731 C C . ARG A 1 91 ? 6.121 -12.019 -6.718 1.00 86.81 91 ARG A C 1
ATOM 733 O O . ARG A 1 91 ? 5.804 -13.207 -6.677 1.00 86.81 91 ARG A O 1
ATOM 740 N N . LEU A 1 92 ? 5.582 -11.163 -7.589 1.00 88.06 92 LEU A N 1
ATOM 741 C CA . LEU A 1 92 ? 4.658 -11.577 -8.647 1.00 88.06 92 LEU A CA 1
ATOM 742 C C . LEU A 1 92 ? 5.362 -12.461 -9.684 1.00 88.06 92 LEU A C 1
ATOM 744 O O . LEU A 1 92 ? 4.831 -13.517 -10.018 1.00 88.06 92 LEU A O 1
ATOM 748 N N . CYS A 1 93 ? 6.564 -12.081 -10.124 1.00 88.19 93 CYS A N 1
ATOM 749 C CA . CYS A 1 93 ? 7.385 -12.861 -11.051 1.00 88.19 93 CYS A CA 1
ATOM 750 C C . CYS A 1 93 ? 7.738 -14.239 -10.480 1.00 88.19 93 CYS A C 1
ATOM 752 O O . CYS A 1 93 ? 7.497 -15.250 -11.137 1.00 88.19 93 CYS A O 1
ATOM 754 N N . MET A 1 94 ? 8.204 -14.301 -9.227 1.00 88.44 94 MET A N 1
ATOM 755 C CA . MET A 1 94 ? 8.494 -15.566 -8.541 1.00 88.44 94 MET A CA 1
ATOM 756 C C . MET A 1 94 ? 7.250 -16.458 -8.449 1.00 88.44 94 MET A C 1
ATOM 758 O O . MET A 1 94 ? 7.309 -17.646 -8.758 1.00 88.44 94 MET A O 1
ATOM 762 N N . LYS A 1 95 ? 6.094 -15.890 -8.075 1.00 90.31 95 LYS A N 1
ATOM 763 C CA . LYS A 1 95 ? 4.825 -16.635 -8.008 1.00 90.31 95 LYS A CA 1
ATOM 764 C C . LYS A 1 95 ? 4.398 -17.165 -9.381 1.00 90.31 95 LYS A C 1
ATOM 766 O O . LYS A 1 95 ? 3.845 -18.259 -9.463 1.00 90.31 95 LYS A O 1
ATOM 771 N N . ALA A 1 96 ? 4.660 -16.402 -10.439 1.00 91.62 96 ALA A N 1
ATOM 772 C CA . ALA A 1 96 ? 4.413 -16.792 -11.823 1.00 91.62 96 ALA A CA 1
ATOM 773 C C . ALA A 1 96 ? 5.513 -17.695 -12.414 1.00 91.62 96 ALA A C 1
ATOM 775 O O . ALA A 1 96 ? 5.388 -18.107 -13.564 1.00 91.62 96 ALA A O 1
ATOM 776 N N . LYS A 1 97 ? 6.559 -18.030 -11.641 1.00 91.25 97 LYS A N 1
ATOM 777 C CA . LYS A 1 97 ? 7.719 -18.827 -12.075 1.00 91.25 97 LYS A CA 1
ATOM 778 C C . LYS A 1 97 ? 8.435 -18.234 -13.294 1.00 91.25 97 LYS A C 1
ATOM 780 O O . LYS A 1 97 ? 8.905 -18.967 -14.160 1.00 91.25 97 LYS A O 1
ATOM 785 N N . VAL A 1 98 ? 8.501 -16.906 -13.366 1.00 89.25 98 VAL A N 1
ATOM 786 C CA . VAL A 1 98 ? 9.327 -16.217 -14.362 1.00 89.25 98 VAL A CA 1
ATOM 787 C C . VAL A 1 98 ? 10.792 -16.575 -14.087 1.00 89.25 98 VAL A C 1
ATOM 789 O O . VAL A 1 98 ? 11.204 -16.468 -12.930 1.00 89.25 98 VAL A O 1
ATOM 792 N N . PRO A 1 99 ? 11.573 -17.006 -15.096 1.00 87.38 99 PRO A N 1
ATOM 793 C CA . PRO A 1 99 ? 13.002 -17.242 -14.929 1.00 87.38 99 PRO A CA 1
ATOM 794 C C . PRO A 1 99 ? 13.687 -15.970 -14.425 1.00 87.38 99 PRO A C 1
ATOM 796 O O . PRO A 1 99 ? 13.613 -14.926 -15.073 1.00 87.38 99 PRO A O 1
ATOM 799 N N . MET A 1 100 ? 14.318 -16.056 -13.258 1.00 81.50 100 MET A N 1
ATOM 800 C CA . MET A 1 100 ? 15.094 -14.968 -12.672 1.00 81.50 100 MET A CA 1
ATOM 801 C C . MET A 1 100 ? 16.576 -15.296 -12.835 1.00 81.50 100 MET A C 1
ATOM 803 O O . MET A 1 100 ? 16.969 -16.444 -12.655 1.00 81.50 100 MET A O 1
ATOM 807 N N . GLU A 1 101 ? 17.397 -14.299 -13.158 1.00 81.31 101 GLU A N 1
ATOM 808 C CA . GLU A 1 101 ? 18.858 -14.469 -13.187 1.00 81.31 101 GLU A CA 1
ATOM 809 C C . GLU A 1 101 ? 19.435 -14.677 -11.779 1.00 81.31 101 GLU A C 1
ATOM 811 O O . GLU A 1 101 ? 20.419 -15.390 -11.607 1.00 81.31 101 GLU A O 1
ATOM 816 N N . ASP A 1 102 ? 18.790 -14.080 -10.773 1.00 76.88 102 ASP A N 1
ATOM 817 C CA . ASP A 1 102 ? 19.138 -14.192 -9.360 1.00 76.88 102 ASP A CA 1
ATOM 818 C C . ASP A 1 102 ? 17.890 -14.587 -8.558 1.00 76.88 102 ASP A C 1
ATOM 820 O O . ASP A 1 102 ? 16.902 -13.845 -8.499 1.00 76.88 102 ASP A O 1
ATOM 824 N N . GLU A 1 103 ? 17.919 -15.779 -7.958 1.00 69.69 103 GLU A N 1
ATOM 825 C CA . GLU A 1 103 ? 16.835 -16.293 -7.114 1.00 69.69 103 GLU A CA 1
ATOM 826 C C . GLU A 1 103 ? 16.744 -15.564 -5.761 1.00 69.69 103 GLU A C 1
ATOM 828 O O . GLU A 1 103 ? 15.693 -15.604 -5.115 1.00 69.69 103 GLU A O 1
ATOM 833 N N . ASN A 1 104 ? 17.811 -14.879 -5.328 1.00 72.62 104 ASN A N 1
ATOM 834 C CA . ASN A 1 104 ? 17.872 -14.192 -4.042 1.00 72.62 104 ASN A CA 1
ATOM 835 C C . ASN A 1 104 ? 18.558 -12.814 -4.150 1.00 72.62 104 ASN A C 1
ATOM 837 O O . ASN A 1 104 ? 19.654 -12.615 -3.614 1.00 72.62 104 ASN A O 1
ATOM 841 N N . PRO A 1 105 ? 17.887 -11.830 -4.778 1.00 76.06 105 PRO A N 1
ATOM 842 C CA . PRO A 1 105 ? 18.445 -10.501 -4.980 1.00 76.06 105 PRO A CA 1
ATOM 843 C C . PRO A 1 105 ? 18.763 -9.812 -3.651 1.00 76.06 105 PRO A C 1
ATOM 845 O O . PRO A 1 105 ? 17.996 -9.866 -2.683 1.00 76.06 105 PRO A O 1
ATOM 848 N N . THR A 1 106 ? 19.877 -9.082 -3.623 1.00 79.38 106 THR A N 1
ATOM 849 C CA . THR A 1 106 ? 20.266 -8.292 -2.450 1.00 79.38 106 THR A CA 1
ATOM 850 C C . THR A 1 106 ? 19.338 -7.086 -2.275 1.00 79.38 106 THR A C 1
ATOM 852 O O . THR A 1 106 ? 19.281 -6.182 -3.110 1.00 79.38 106 THR A O 1
ATOM 855 N N . TRP A 1 107 ? 18.622 -7.032 -1.151 1.00 75.12 107 TRP A N 1
ATOM 856 C CA . TRP A 1 107 ? 17.751 -5.906 -0.809 1.00 75.12 107 TRP A CA 1
ATOM 857 C C . TRP A 1 107 ? 18.564 -4.747 -0.228 1.00 75.12 107 TRP A C 1
ATOM 859 O O . TRP A 1 107 ? 18.966 -4.790 0.929 1.00 75.12 107 TRP A O 1
ATOM 869 N N . LEU A 1 108 ? 18.750 -3.678 -1.004 1.00 73.12 108 LEU A N 1
ATOM 870 C CA . LEU A 1 108 ? 19.503 -2.498 -0.551 1.00 73.12 108 LEU A CA 1
ATOM 871 C C . LEU A 1 108 ? 18.811 -1.744 0.596 1.00 73.12 108 LEU A C 1
ATOM 873 O O . LEU A 1 108 ? 19.475 -1.198 1.467 1.00 73.12 108 LEU A O 1
ATOM 877 N N . ASN A 1 109 ? 17.476 -1.700 0.593 1.00 72.06 109 ASN A N 1
ATOM 878 C CA . ASN A 1 109 ? 16.678 -0.973 1.582 1.00 72.06 109 ASN A CA 1
ATOM 879 C C . ASN A 1 109 ? 15.410 -1.765 1.938 1.00 72.06 109 ASN A C 1
ATOM 881 O O . ASN A 1 109 ? 14.333 -1.485 1.396 1.00 72.06 109 ASN A O 1
ATOM 885 N N . PRO A 1 110 ? 15.501 -2.777 2.818 1.00 70.81 110 PRO A N 1
ATOM 886 C CA . PRO A 1 110 ? 14.322 -3.479 3.302 1.00 70.81 110 PRO A CA 1
ATOM 887 C C . PRO A 1 110 ? 13.405 -2.493 4.039 1.00 70.81 110 PRO A C 1
ATOM 889 O O . PRO A 1 110 ? 13.772 -1.871 5.035 1.00 70.81 110 PRO A O 1
ATOM 892 N N . GLY A 1 111 ? 12.193 -2.308 3.514 1.00 69.38 111 GLY A N 1
ATOM 893 C CA . GLY A 1 111 ? 11.220 -1.400 4.108 1.00 69.38 111 GLY A CA 1
ATOM 894 C C . GLY A 1 111 ? 10.810 -1.855 5.511 1.00 69.38 111 GLY A C 1
ATOM 895 O O . GLY A 1 111 ? 10.517 -3.025 5.735 1.00 69.38 111 GLY A O 1
ATOM 896 N N . MET A 1 112 ? 10.714 -0.913 6.448 1.00 75.06 112 MET A N 1
ATOM 897 C CA . MET A 1 112 ? 10.285 -1.185 7.825 1.00 75.06 112 MET A CA 1
ATOM 898 C C . MET A 1 112 ? 8.898 -1.850 7.880 1.00 75.06 112 MET A C 1
ATOM 900 O O . MET A 1 112 ? 7.997 -1.367 7.189 1.00 75.06 112 MET A O 1
ATOM 904 N N . PRO A 1 113 ? 8.649 -2.849 8.741 1.00 78.62 113 PRO A N 1
ATOM 905 C CA . PRO A 1 113 ? 7.371 -3.561 8.794 1.00 78.62 113 PRO A CA 1
ATOM 906 C C . PRO A 1 113 ? 6.168 -2.630 9.032 1.00 78.62 113 PRO A C 1
ATOM 908 O O . PRO A 1 113 ? 6.285 -1.535 9.602 1.00 78.62 113 PRO A O 1
ATOM 911 N N . ILE A 1 114 ? 5.001 -3.058 8.541 1.00 79.69 114 ILE A N 1
ATOM 912 C CA . ILE A 1 114 ? 3.713 -2.415 8.831 1.00 79.69 114 ILE A CA 1
ATOM 913 C C . ILE A 1 114 ? 3.234 -2.995 10.164 1.00 79.69 114 ILE A C 1
ATOM 915 O O . ILE A 1 114 ? 2.683 -4.089 10.203 1.00 79.69 114 ILE A O 1
ATOM 919 N N . THR A 1 115 ? 3.514 -2.293 11.262 1.00 79.19 115 THR A N 1
ATOM 920 C CA . THR A 1 115 ? 3.115 -2.702 12.617 1.00 79.19 115 THR A CA 1
ATOM 921 C C . THR A 1 115 ? 1.961 -1.843 13.122 1.00 79.19 115 THR A C 1
ATOM 923 O O . THR A 1 115 ? 1.804 -0.695 12.699 1.00 79.19 115 THR A O 1
ATOM 926 N N . PHE A 1 116 ? 1.171 -2.381 14.058 1.00 69.38 116 PHE A N 1
ATOM 927 C CA . PHE A 1 116 ? 0.072 -1.653 14.702 1.00 69.38 116 PHE A CA 1
ATOM 928 C C . PHE A 1 116 ? 0.532 -0.317 15.290 1.00 69.38 116 PHE A C 1
ATOM 930 O O . PHE A 1 116 ? -0.043 0.727 14.995 1.00 69.38 116 PHE A O 1
ATOM 937 N N . GLU A 1 117 ? 1.640 -0.332 16.023 1.00 72.12 117 GLU A N 1
ATOM 938 C CA . GLU A 1 117 ? 2.249 0.861 16.608 1.00 72.12 117 GLU A CA 1
ATOM 939 C C . GLU A 1 117 ? 2.514 1.955 15.557 1.00 72.12 117 GLU A C 1
ATOM 941 O O . GLU A 1 117 ? 2.116 3.107 15.725 1.00 72.12 117 GLU A O 1
ATOM 946 N N . ARG A 1 118 ? 3.073 1.594 14.394 1.00 68.62 118 ARG A N 1
ATOM 947 C CA . ARG A 1 118 ? 3.376 2.556 13.316 1.00 68.62 118 ARG A CA 1
ATOM 948 C C . ARG A 1 118 ? 2.145 3.046 12.555 1.00 68.62 118 ARG A C 1
ATOM 950 O O . ARG A 1 118 ? 2.203 4.116 11.943 1.00 68.62 118 ARG A O 1
ATOM 957 N N . MET A 1 119 ? 1.048 2.289 12.574 1.00 73.44 119 MET A N 1
ATOM 958 C CA . MET A 1 119 ? -0.247 2.749 12.057 1.00 73.44 119 MET A CA 1
ATOM 959 C C . MET A 1 119 ? -0.898 3.771 12.998 1.00 73.44 119 MET A C 1
ATOM 961 O O . MET A 1 119 ? -1.613 4.658 12.531 1.00 73.44 119 MET A O 1
ATOM 965 N N . MET A 1 120 ? -0.620 3.683 14.302 1.00 68.06 120 MET A N 1
ATOM 966 C CA . MET A 1 120 ? -1.206 4.541 15.336 1.00 68.06 120 MET A CA 1
ATOM 967 C C . MET A 1 120 ? -0.425 5.841 15.567 1.00 68.06 120 MET A C 1
ATOM 969 O O . MET A 1 120 ? -1.036 6.866 15.874 1.00 68.06 120 MET A O 1
ATOM 973 N N . ILE A 1 121 ? 0.898 5.842 15.369 1.00 66.88 121 ILE A N 1
ATOM 974 C CA . ILE A 1 121 ? 1.734 7.036 15.557 1.00 66.88 121 ILE A CA 1
ATOM 975 C C . ILE A 1 121 ? 1.340 8.143 14.563 1.00 66.88 121 ILE A C 1
ATOM 977 O O . ILE A 1 121 ? 1.522 8.028 13.346 1.00 66.88 121 ILE A O 1
ATOM 981 N N . VAL A 1 122 ? 0.856 9.265 15.101 1.00 61.03 122 VAL A N 1
ATOM 982 C CA . VAL A 1 122 ? 0.720 10.538 14.382 1.00 61.03 122 VAL A CA 1
ATOM 983 C C . VAL A 1 122 ? 1.893 11.420 14.795 1.00 61.03 122 VAL A C 1
ATOM 985 O O . VAL A 1 122 ? 1.928 11.918 15.917 1.00 61.03 122 VAL A O 1
ATOM 988 N N . THR A 1 123 ? 2.876 11.607 13.913 1.00 61.16 123 THR A N 1
ATOM 989 C CA . THR A 1 123 ? 4.070 12.404 14.242 1.00 61.16 123 THR A CA 1
ATOM 990 C C . THR A 1 123 ? 3.714 13.882 14.444 1.00 61.16 123 THR A C 1
ATOM 992 O O . THR A 1 123 ? 2.744 14.377 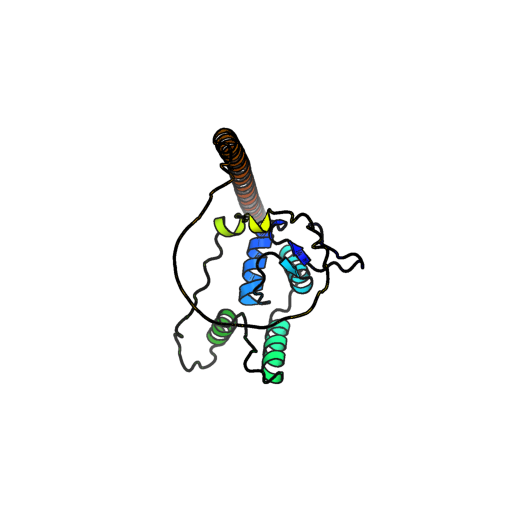13.870 1.00 61.16 123 THR A O 1
ATOM 995 N N . LYS A 1 124 ? 4.516 14.645 15.206 1.00 54.19 124 LYS A N 1
ATOM 996 C CA . LYS A 1 124 ? 4.312 16.103 15.385 1.00 54.19 124 LYS A CA 1
ATOM 997 C C . LYS A 1 124 ? 4.226 16.864 14.047 1.00 54.19 124 LYS A C 1
ATOM 999 O O . LYS A 1 124 ? 3.468 17.825 13.924 1.00 54.19 124 LYS A O 1
ATOM 1004 N N . ALA A 1 125 ? 4.934 16.400 13.014 1.00 55.44 125 ALA A N 1
ATOM 1005 C CA . ALA A 1 125 ? 4.845 16.935 11.650 1.00 55.44 125 ALA A CA 1
ATOM 1006 C C . ALA A 1 125 ? 3.475 16.688 10.984 1.00 55.44 125 ALA A C 1
ATOM 1008 O O . ALA A 1 125 ? 3.060 17.453 10.118 1.00 55.44 125 ALA A O 1
ATOM 1009 N N . GLN A 1 126 ? 2.764 15.634 11.391 1.00 54.44 126 GLN A N 1
ATOM 1010 C CA . GLN A 1 126 ? 1.402 15.325 10.953 1.00 54.44 126 GLN A CA 1
ATOM 1011 C C . GLN A 1 126 ? 0.329 16.020 11.812 1.00 54.44 126 GLN A C 1
ATOM 1013 O O . GLN A 1 126 ? -0.744 16.304 11.289 1.00 54.44 126 GLN A O 1
ATOM 1018 N N . GLN A 1 127 ? 0.613 16.305 13.092 1.00 53.94 127 GLN A N 1
ATOM 1019 C CA . GLN A 1 127 ? -0.301 17.008 14.013 1.00 53.94 127 GLN A CA 1
ATOM 1020 C C . GLN A 1 127 ? -0.263 18.534 13.865 1.00 53.94 127 GLN A C 1
ATOM 1022 O O . GLN A 1 127 ? -1.240 19.217 14.172 1.00 53.94 127 GLN A O 1
ATOM 1027 N N . SER A 1 128 ? 0.857 19.092 13.397 1.00 48.66 128 SER A N 1
ATOM 1028 C CA . SER A 1 128 ? 0.994 20.534 13.210 1.00 48.66 128 SER A CA 1
ATOM 1029 C C . SER A 1 128 ? 0.060 21.017 12.096 1.00 48.66 128 SER A C 1
ATOM 1031 O O . SER A 1 128 ? 0.353 20.947 10.899 1.00 48.66 128 SER A O 1
ATOM 1033 N N . ARG A 1 129 ? -1.089 21.571 12.505 1.00 48.56 129 ARG A N 1
ATOM 1034 C CA . ARG A 1 129 ? -1.847 22.544 11.716 1.00 48.56 129 ARG A CA 1
ATOM 1035 C C . ARG A 1 129 ? -0.887 23.690 11.426 1.00 48.56 129 ARG A C 1
ATOM 1037 O O . ARG A 1 129 ? -0.738 24.567 12.264 1.00 48.56 129 ARG A O 1
ATOM 1044 N N . ARG A 1 130 ? -0.161 23.663 10.302 1.00 41.16 130 ARG A N 1
ATOM 1045 C CA . ARG A 1 130 ? 0.673 24.804 9.901 1.00 41.16 130 ARG A CA 1
ATOM 1046 C C . ARG A 1 130 ? -0.237 26.037 9.904 1.00 41.16 130 ARG A C 1
ATOM 1048 O O . ARG A 1 130 ? -1.141 26.075 9.065 1.00 41.16 130 ARG A O 1
ATOM 1055 N N . PRO A 1 131 ? -0.036 27.035 10.787 1.00 36.09 131 PRO A N 1
ATOM 1056 C CA . PRO A 1 131 ? -0.603 28.342 10.525 1.00 36.09 131 PRO A CA 1
ATOM 1057 C C . PRO A 1 131 ? -0.005 28.753 9.183 1.00 36.09 131 PRO A C 1
ATOM 1059 O O . PRO A 1 131 ? 1.208 28.625 8.985 1.00 36.09 131 PRO A O 1
ATOM 1062 N N . GLN A 1 132 ? -0.834 29.169 8.229 1.00 40.88 132 GLN A N 1
ATOM 1063 C CA . GLN A 1 132 ? -0.348 29.813 7.016 1.00 40.88 132 GLN A CA 1
ATOM 1064 C C . GLN A 1 132 ? 0.402 31.078 7.437 1.00 40.88 132 GLN A C 1
ATOM 1066 O O . GLN A 1 132 ? -0.163 32.166 7.505 1.00 40.88 132 GLN A O 1
ATOM 1071 N N . ARG A 1 133 ? 1.694 30.949 7.737 1.00 34.41 133 ARG A N 1
ATOM 1072 C CA . ARG A 1 133 ? 2.584 32.087 7.864 1.00 34.41 133 ARG A CA 1
ATOM 1073 C C . ARG A 1 133 ? 2.784 32.567 6.434 1.00 34.41 133 ARG A C 1
ATOM 1075 O O . ARG A 1 133 ? 3.635 32.053 5.711 1.00 34.41 133 ARG A O 1
ATOM 1082 N N . ARG A 1 134 ? 1.894 33.465 5.996 1.00 36.09 134 ARG A N 1
ATOM 1083 C CA . ARG A 1 134 ? 2.035 34.252 4.770 1.00 36.09 134 ARG A CA 1
ATOM 1084 C C . ARG A 1 134 ? 3.429 34.877 4.822 1.00 36.09 134 ARG A C 1
ATOM 1086 O O . ARG A 1 134 ? 3.626 35.882 5.495 1.00 36.09 134 ARG A O 1
ATOM 1093 N N . ARG A 1 135 ? 4.413 34.258 4.166 1.00 33.56 135 ARG A N 1
ATOM 1094 C CA . ARG A 1 135 ? 5.666 34.933 3.838 1.00 33.56 135 ARG A CA 1
ATOM 1095 C C . ARG A 1 135 ? 5.284 35.994 2.814 1.00 33.56 135 ARG A C 1
ATOM 1097 O O . ARG A 1 135 ? 5.071 35.680 1.646 1.00 33.56 135 ARG A O 1
ATOM 1104 N N . ARG A 1 136 ? 5.087 37.223 3.293 1.00 30.25 136 ARG A N 1
ATOM 1105 C CA . ARG A 1 136 ? 5.059 38.420 2.459 1.00 30.25 136 ARG A CA 1
ATOM 1106 C C . ARG A 1 136 ? 6.422 38.464 1.769 1.00 30.25 136 ARG A C 1
ATOM 1108 O O . ARG A 1 136 ? 7.444 38.586 2.432 1.00 30.25 136 ARG A O 1
ATOM 1115 N N . ARG A 1 137 ? 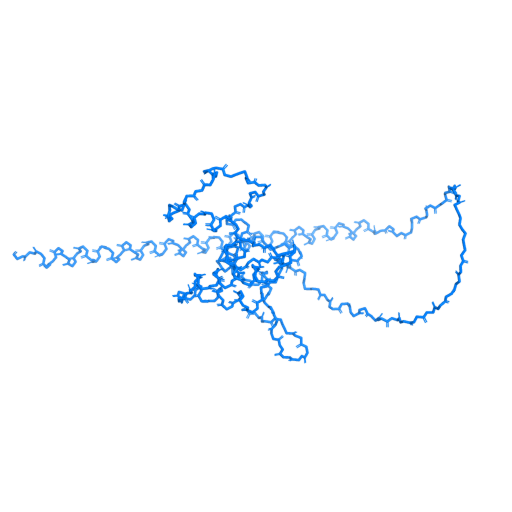6.412 38.201 0.466 1.00 30.36 137 ARG A N 1
ATOM 1116 C CA . ARG A 1 137 ? 7.553 38.340 -0.435 1.00 30.36 137 ARG A CA 1
ATOM 1117 C C . ARG A 1 137 ? 7.781 39.841 -0.595 1.00 30.36 137 ARG A C 1
ATOM 1119 O O . ARG A 1 137 ? 6.927 40.508 -1.168 1.00 30.36 137 ARG A O 1
ATOM 1126 N N . GLU A 1 138 ? 8.860 40.357 -0.028 1.00 30.70 138 GLU A N 1
ATOM 1127 C CA . GLU A 1 138 ? 9.439 41.628 -0.460 1.00 30.70 138 GLU A CA 1
ATOM 1128 C C . GLU A 1 138 ? 10.510 41.276 -1.497 1.00 30.70 138 GLU A C 1
ATOM 1130 O O . GLU A 1 138 ? 11.420 40.497 -1.222 1.00 30.70 138 GLU A O 1
ATOM 1135 N N . GLU A 1 139 ? 10.309 41.748 -2.724 1.00 28.55 139 GLU A N 1
ATOM 1136 C CA . GLU A 1 139 ? 11.346 41.832 -3.757 1.00 28.55 139 GLU A CA 1
ATOM 1137 C C . GLU A 1 139 ? 11.929 43.265 -3.759 1.00 28.55 139 GLU A C 1
ATOM 1139 O O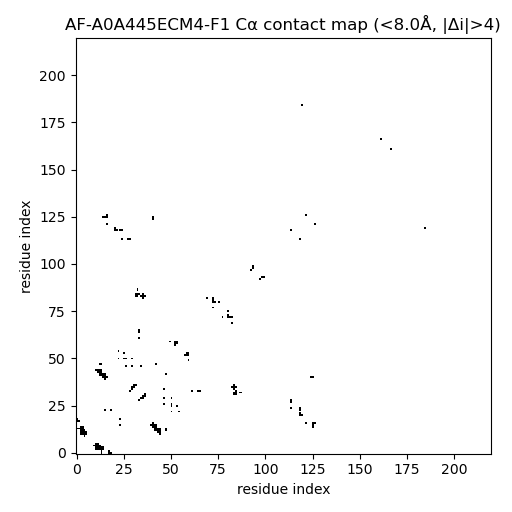 . GLU A 1 139 ? 11.412 44.126 -3.043 1.00 28.55 139 GLU A O 1
ATOM 1144 N N . PRO A 1 140 ? 12.919 43.585 -4.606 1.00 37.09 140 PRO A N 1
ATOM 1145 C CA . PRO A 1 140 ? 14.345 43.347 -4.401 1.00 37.09 140 PRO A CA 1
ATOM 1146 C C . PRO A 1 140 ? 15.124 44.684 -4.383 1.00 37.09 140 PRO A C 1
ATOM 1148 O O . PRO A 1 140 ? 14.652 45.691 -4.910 1.00 37.09 140 PRO A O 1
ATOM 1151 N N . ARG A 1 141 ? 16.335 44.712 -3.815 1.00 28.25 141 ARG A N 1
ATOM 1152 C CA . ARG A 1 141 ? 17.311 45.774 -4.115 1.00 28.25 141 ARG A CA 1
ATOM 1153 C C . ARG A 1 141 ? 18.685 45.177 -4.383 1.00 28.25 141 ARG A C 1
ATOM 1155 O O . ARG A 1 141 ? 19.126 44.281 -3.669 1.00 28.25 141 ARG A O 1
ATOM 1162 N N . GLU A 1 142 ? 19.233 45.670 -5.479 1.00 28.75 142 GLU A N 1
ATOM 1163 C CA . GLU A 1 142 ? 20.456 45.316 -6.189 1.00 28.75 142 GLU A CA 1
ATOM 1164 C C . GLU A 1 142 ? 21.731 45.813 -5.490 1.00 28.75 142 GLU A C 1
ATOM 1166 O O . GLU A 1 142 ? 21.669 46.791 -4.747 1.00 28.75 142 GLU A O 1
ATOM 1171 N N . GLU A 1 143 ? 22.839 45.139 -5.853 1.00 26.70 143 GLU A N 1
ATOM 1172 C CA . GLU A 1 143 ? 24.233 45.634 -5.944 1.00 26.70 143 GLU A CA 1
ATOM 1173 C C . GLU A 1 143 ? 24.958 45.969 -4.612 1.00 26.70 143 GLU A C 1
ATOM 1175 O O . GLU A 1 143 ? 24.391 46.576 -3.716 1.00 26.70 143 GLU A O 1
ATOM 1180 N N . GLU A 1 144 ? 26.188 45.523 -4.316 1.00 27.08 144 GLU A N 1
ATOM 1181 C CA . GLU A 1 144 ? 27.432 45.480 -5.107 1.00 27.08 144 GLU A CA 1
ATOM 1182 C C . GLU A 1 144 ? 28.467 44.480 -4.513 1.00 27.08 144 GLU A C 1
ATOM 1184 O O . GLU A 1 144 ? 28.293 43.928 -3.426 1.00 27.08 144 GLU A O 1
ATOM 1189 N N . GLU A 1 145 ? 29.539 44.255 -5.274 1.00 24.52 145 GLU A N 1
ATOM 1190 C CA . GLU A 1 145 ? 30.653 43.309 -5.121 1.00 24.52 145 GLU A CA 1
ATOM 1191 C C . GLU A 1 145 ? 31.557 43.490 -3.878 1.00 24.52 145 GLU A C 1
ATOM 1193 O O . GLU A 1 145 ? 31.738 44.602 -3.388 1.00 24.52 145 GLU A O 1
ATOM 1198 N N . SER A 1 146 ? 32.274 42.409 -3.513 1.00 23.06 146 SER A N 1
ATOM 1199 C CA . SER A 1 146 ? 33.747 42.363 -3.299 1.00 23.06 146 SER A CA 1
ATOM 1200 C C . SER A 1 146 ? 34.251 41.740 -1.983 1.00 23.06 146 SER A C 1
ATOM 1202 O O . SER A 1 146 ? 33.937 42.201 -0.893 1.00 23.06 146 SER A O 1
ATOM 1204 N N . GLN A 1 147 ? 35.180 40.792 -2.177 1.00 24.86 147 GLN A N 1
ATOM 1205 C CA . GLN A 1 147 ? 36.416 40.533 -1.412 1.00 24.86 147 GLN A CA 1
ATOM 1206 C C . GLN A 1 147 ? 36.411 39.669 -0.131 1.00 24.86 147 GLN A C 1
ATOM 1208 O O . GLN A 1 147 ? 35.975 40.070 0.938 1.00 24.86 147 GLN A O 1
ATOM 1213 N N . GLU A 1 148 ? 37.000 38.481 -0.329 1.00 25.14 148 GLU A N 1
ATOM 1214 C CA . GLU A 1 148 ? 38.191 37.915 0.338 1.00 25.14 148 GLU A CA 1
ATOM 1215 C C . GLU A 1 148 ? 38.227 37.647 1.856 1.00 25.14 148 GLU A C 1
ATOM 1217 O O . GLU A 1 148 ? 37.754 38.387 2.710 1.00 25.14 148 GLU A O 1
ATOM 1222 N N . GLU A 1 149 ? 38.843 36.500 2.141 1.00 30.69 149 GLU A N 1
ATOM 1223 C CA . GLU A 1 149 ? 39.052 35.824 3.418 1.00 30.69 149 GLU A CA 1
ATOM 1224 C C . GLU A 1 149 ? 39.859 36.649 4.433 1.00 30.69 149 GLU A C 1
ATOM 1226 O O . GLU A 1 149 ? 40.900 37.203 4.087 1.00 30.69 149 GLU A O 1
ATOM 1231 N N . GLN A 1 150 ? 39.465 36.597 5.713 1.00 26.08 150 GLN A N 1
ATOM 1232 C CA . GLN A 1 150 ? 40.396 36.391 6.833 1.00 26.08 150 GLN A CA 1
ATOM 1233 C C . GLN A 1 150 ? 39.654 36.074 8.142 1.00 26.08 150 GLN A C 1
ATOM 1235 O O . GLN A 1 150 ? 38.687 36.728 8.529 1.00 26.08 150 GLN A O 1
ATOM 1240 N N . GLU A 1 151 ? 40.123 35.022 8.804 1.00 30.27 151 GLU A N 1
ATOM 1241 C CA . GLU A 1 151 ? 39.766 34.610 10.158 1.00 30.27 151 GLU A CA 1
ATOM 1242 C C . GLU A 1 151 ? 40.247 35.651 11.188 1.00 30.27 151 GLU A C 1
ATOM 1244 O O . GLU A 1 151 ? 41.386 36.091 11.101 1.00 30.27 151 GLU A O 1
ATOM 1249 N N . GLU A 1 152 ? 39.417 36.012 12.177 1.00 26.91 152 GLU A N 1
ATOM 1250 C CA . GLU A 1 152 ? 39.738 35.929 13.618 1.00 26.91 152 GLU A CA 1
ATOM 1251 C C . GLU A 1 152 ? 38.615 36.498 14.522 1.00 26.91 152 GLU A C 1
ATOM 1253 O O . GLU A 1 152 ? 38.196 37.644 14.425 1.00 26.91 152 GLU A O 1
ATOM 1258 N N . HIS A 1 153 ? 38.169 35.638 15.443 1.00 26.47 153 HIS A N 1
ATOM 1259 C CA . HIS A 1 153 ? 37.796 35.877 16.845 1.00 26.47 153 HIS A CA 1
ATOM 1260 C C . HIS A 1 153 ? 36.805 36.986 17.303 1.00 26.47 153 HIS A C 1
ATOM 1262 O O . HIS A 1 153 ? 37.093 38.173 17.344 1.00 26.47 153 HIS A O 1
ATOM 1268 N N . GLN A 1 154 ? 35.740 36.474 17.952 1.00 28.50 154 GLN A N 1
ATOM 1269 C CA . GLN A 1 154 ? 35.068 36.958 19.180 1.00 28.50 154 GLN A CA 1
ATOM 1270 C C . GLN A 1 154 ? 34.091 38.150 19.111 1.00 28.50 154 GLN A C 1
ATOM 1272 O O . GLN A 1 154 ? 34.469 39.298 19.289 1.00 28.50 154 GLN A O 1
ATOM 1277 N N . GLN A 1 155 ? 32.785 37.848 19.131 1.00 26.30 155 GLN A N 1
ATOM 1278 C CA . GLN A 1 155 ? 31.944 38.035 20.334 1.00 26.30 155 GLN A CA 1
ATOM 1279 C C . GLN A 1 155 ? 30.522 37.511 20.082 1.00 26.30 155 GLN A C 1
ATOM 1281 O O . GLN A 1 155 ? 29.689 38.159 19.454 1.00 26.30 155 GLN A O 1
ATOM 1286 N N . PHE A 1 156 ? 30.217 36.331 20.624 1.00 26.41 156 PHE A N 1
ATOM 1287 C CA . PHE A 1 156 ? 28.834 35.907 20.818 1.00 26.41 156 PHE A CA 1
ATOM 1288 C C . PHE A 1 156 ? 28.274 36.645 22.036 1.00 26.41 156 PHE A C 1
ATOM 1290 O O . PHE A 1 156 ? 28.668 36.361 23.165 1.00 26.41 156 PHE A O 1
ATOM 1297 N N . GLN A 1 157 ? 27.337 37.567 21.821 1.00 31.41 157 GLN A N 1
ATOM 1298 C CA . GLN A 1 157 ? 26.426 37.999 22.878 1.00 31.41 157 GLN A CA 1
ATOM 1299 C C . GLN A 1 157 ? 25.173 37.115 22.846 1.00 31.41 157 GLN A C 1
ATOM 1301 O O . GLN A 1 157 ? 24.426 37.168 21.867 1.00 31.41 157 GLN A O 1
ATOM 1306 N N . PRO A 1 158 ? 24.888 36.307 23.883 1.00 40.69 158 PRO A N 1
ATOM 1307 C CA . PRO A 1 158 ? 23.603 35.650 23.991 1.00 40.69 158 PRO A CA 1
ATOM 1308 C C . PRO A 1 158 ? 22.637 36.631 24.662 1.00 40.69 158 PRO A C 1
ATOM 1310 O O . PRO A 1 158 ? 22.678 36.857 25.870 1.00 40.69 158 PRO A O 1
ATOM 1313 N N . HIS A 1 159 ? 21.756 37.243 23.879 1.00 44.97 159 HIS A N 1
ATOM 1314 C CA . HIS A 1 159 ? 20.544 37.867 24.403 1.00 44.97 159 HIS A CA 1
ATOM 1315 C C . HIS A 1 159 ? 19.345 37.069 23.912 1.00 44.97 159 HIS A C 1
ATOM 1317 O O . HIS A 1 159 ? 18.915 37.215 22.772 1.00 44.97 159 HIS A O 1
ATOM 1323 N N . ASN A 1 160 ? 18.896 36.154 24.779 1.00 50.38 160 ASN A N 1
ATOM 1324 C CA . ASN A 1 160 ? 17.502 35.813 25.080 1.00 50.38 160 ASN A CA 1
ATOM 1325 C C . ASN A 1 160 ? 17.504 34.555 25.960 1.00 50.38 160 ASN A C 1
ATOM 1327 O O . ASN A 1 160 ? 17.323 33.438 25.476 1.00 50.38 160 ASN A O 1
ATOM 1331 N N . ASN A 1 161 ? 17.720 34.725 27.265 1.00 53.09 161 ASN A N 1
ATOM 1332 C CA . ASN A 1 161 ? 17.465 33.643 28.210 1.00 53.09 161 ASN A CA 1
ATOM 1333 C C . ASN A 1 161 ? 15.942 33.485 28.303 1.00 53.09 161 ASN A C 1
ATOM 1335 O O . ASN A 1 161 ? 15.273 34.316 28.915 1.00 53.09 161 ASN A O 1
ATOM 1339 N N . MET A 1 162 ? 15.384 32.460 27.649 1.00 58.25 162 MET A N 1
ATOM 1340 C CA . MET A 1 162 ? 14.021 32.015 27.946 1.00 58.25 162 MET A CA 1
ATOM 1341 C C . MET A 1 162 ? 13.937 31.750 29.452 1.00 58.25 162 MET A C 1
ATOM 1343 O O . MET A 1 162 ? 14.731 30.981 29.990 1.00 58.25 162 MET A O 1
ATOM 1347 N N . ASP A 1 163 ? 13.000 32.423 30.116 1.00 77.19 163 ASP A N 1
ATOM 1348 C CA . ASP A 1 163 ? 12.725 32.269 31.541 1.00 77.19 163 ASP A CA 1
ATOM 1349 C C . ASP A 1 163 ? 12.517 30.779 31.872 1.00 77.19 163 ASP A C 1
ATOM 1351 O O . ASP A 1 163 ? 11.668 30.107 31.276 1.00 77.19 163 ASP A O 1
ATOM 1355 N N . MET A 1 164 ? 13.317 30.251 32.806 1.00 72.31 164 MET A N 1
ATOM 1356 C CA . MET A 1 164 ? 13.280 28.849 33.249 1.00 72.31 164 MET A CA 1
ATOM 1357 C C . MET A 1 164 ? 11.866 28.415 33.659 1.00 72.31 164 MET A C 1
ATOM 1359 O O . MET A 1 164 ? 11.476 27.270 33.423 1.00 72.31 164 MET A O 1
ATOM 1363 N N . THR A 1 165 ? 11.079 29.352 34.187 1.00 80.19 165 THR A N 1
ATOM 1364 C CA . THR A 1 165 ? 9.687 29.147 34.597 1.00 80.19 165 THR A CA 1
ATOM 1365 C C . THR A 1 165 ? 8.774 28.858 33.400 1.00 80.19 165 THR A C 1
ATOM 1367 O O . THR A 1 165 ? 7.918 27.974 33.457 1.00 80.19 165 THR A O 1
ATOM 1370 N N . GLN A 1 166 ? 8.989 29.537 32.266 1.00 79.06 166 GLN A N 1
ATOM 1371 C CA . GLN A 1 166 ? 8.252 29.266 31.025 1.00 79.06 166 GLN A CA 1
ATOM 1372 C C . GLN A 1 166 ? 8.637 27.917 30.416 1.00 79.06 166 GLN A C 1
ATOM 1374 O O . GLN A 1 166 ? 7.774 27.214 29.887 1.00 79.06 166 GLN A O 1
ATOM 1379 N N . MET A 1 167 ? 9.911 27.522 30.509 1.00 77.44 167 MET A N 1
ATOM 1380 C CA . MET A 1 167 ? 10.347 26.206 30.034 1.00 77.44 167 MET A CA 1
ATOM 1381 C C . MET A 1 167 ? 9.742 25.073 30.866 1.00 77.44 167 MET A C 1
ATOM 1383 O O . MET A 1 167 ? 9.250 24.103 30.289 1.00 77.44 167 MET A O 1
ATOM 1387 N N . GLN A 1 168 ? 9.709 25.207 32.195 1.00 81.81 168 GLN A N 1
ATOM 1388 C CA . GLN A 1 168 ? 9.041 24.238 33.070 1.00 81.81 168 GLN A CA 1
ATOM 1389 C C . GLN A 1 168 ? 7.547 24.123 32.752 1.00 81.81 168 GLN A C 1
ATOM 1391 O O . GLN A 1 168 ? 7.068 23.017 32.502 1.00 81.81 168 GLN A O 1
ATOM 1396 N N . GLY A 1 169 ? 6.837 25.249 32.617 1.00 88.31 169 GLY A N 1
ATOM 1397 C CA . GLY A 1 169 ? 5.418 25.236 32.243 1.00 88.31 169 GLY A CA 1
ATOM 1398 C C . GLY A 1 169 ? 5.151 24.597 30.871 1.00 88.31 169 GLY A C 1
ATOM 1399 O O . GLY A 1 169 ? 4.165 23.875 30.690 1.00 88.31 169 GLY A O 1
ATOM 1400 N N . ALA A 1 170 ? 6.048 24.795 29.898 1.00 82.12 170 ALA A N 1
ATOM 1401 C CA . ALA A 1 170 ? 5.954 24.152 28.588 1.00 82.12 170 ALA A CA 1
ATOM 1402 C C . ALA A 1 170 ? 6.179 22.630 28.661 1.00 82.12 170 ALA A C 1
ATOM 1404 O O . ALA A 1 170 ? 5.483 21.876 27.977 1.00 82.12 170 ALA A O 1
ATOM 1405 N N . ILE A 1 171 ? 7.117 22.170 29.496 1.00 83.06 171 ILE A N 1
ATOM 1406 C CA . ILE A 1 171 ? 7.384 20.742 29.723 1.00 83.06 171 ILE A CA 1
ATOM 1407 C C . ILE A 1 171 ? 6.183 20.075 30.398 1.00 83.06 171 ILE A C 1
ATOM 1409 O O . ILE A 1 171 ? 5.739 19.022 29.942 1.00 83.06 171 ILE A O 1
ATOM 1413 N N . GLU A 1 172 ? 5.616 20.698 31.429 1.00 87.25 172 GLU A N 1
ATOM 1414 C CA . GLU A 1 172 ? 4.429 20.191 32.126 1.00 87.25 172 GLU A CA 1
ATOM 1415 C C . GLU A 1 172 ? 3.224 20.096 31.187 1.00 87.25 172 GLU A C 1
ATOM 1417 O O . GLU A 1 172 ? 2.563 19.058 31.121 1.00 87.25 172 GLU A O 1
ATOM 1422 N N . SER A 1 173 ? 2.993 21.133 30.378 1.00 85.25 173 SER A N 1
ATOM 1423 C CA . SER A 1 173 ? 1.917 21.149 29.380 1.00 85.25 173 SER A CA 1
ATOM 1424 C C . SER A 1 173 ? 2.085 20.045 28.330 1.00 85.25 173 SER A C 1
ATOM 1426 O O . SER A 1 173 ? 1.115 19.396 27.933 1.00 85.25 173 SER A O 1
ATOM 1428 N N . LEU A 1 174 ? 3.318 19.803 27.873 1.00 84.62 174 LEU A N 1
ATOM 1429 C CA . LEU A 1 174 ? 3.625 18.721 26.935 1.00 84.62 174 LEU A CA 1
ATOM 1430 C C . LEU A 1 174 ? 3.455 17.339 27.573 1.00 84.62 174 LEU A C 1
ATOM 1432 O O . LEU A 1 174 ? 2.951 16.434 26.910 1.00 84.62 174 LEU A O 1
ATOM 1436 N N . SER A 1 175 ? 3.845 17.184 28.839 1.00 80.50 175 SER A N 1
ATOM 1437 C CA . SER A 1 175 ? 3.674 15.946 29.603 1.00 80.50 175 SER A CA 1
ATOM 1438 C C . SER A 1 175 ? 2.192 15.591 29.744 1.00 80.50 175 SER A C 1
ATOM 1440 O O . SER A 1 175 ? 1.779 14.493 29.381 1.00 80.50 175 SER A O 1
ATOM 1442 N N . GLN A 1 176 ? 1.356 16.561 30.130 1.00 85.44 176 GLN A N 1
ATOM 1443 C CA . GLN A 1 176 ? -0.096 16.378 30.223 1.00 85.44 176 GLN A CA 1
ATOM 1444 C C . GLN A 1 176 ? -0.724 16.004 28.873 1.00 85.44 176 GLN A C 1
ATOM 1446 O O . GLN A 1 176 ? -1.554 15.097 28.801 1.00 85.44 176 GLN A O 1
ATOM 1451 N N . GLN A 1 177 ? -0.308 16.658 27.781 1.00 79.44 177 GLN A N 1
ATOM 1452 C CA . GLN A 1 177 ? -0.768 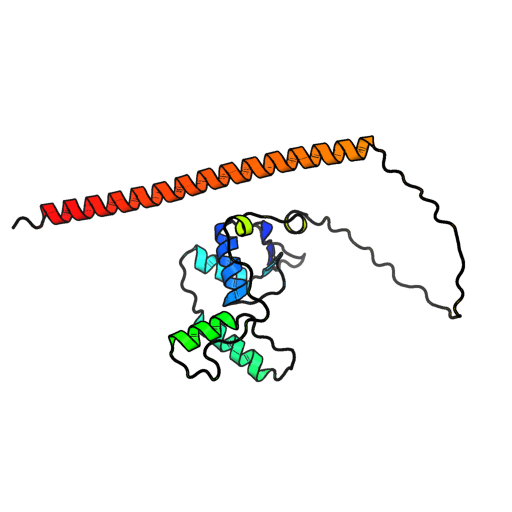16.290 26.438 1.00 79.44 177 GLN A CA 1
ATOM 1453 C C . GLN A 1 177 ? -0.366 14.864 26.057 1.00 79.44 177 GLN A C 1
ATOM 1455 O O . GLN A 1 177 ? -1.150 14.169 25.410 1.00 79.44 177 GLN A O 1
ATOM 1460 N N . TYR A 1 178 ? 0.835 14.427 26.442 1.00 73.25 178 TYR A N 1
ATOM 1461 C CA . TYR A 1 178 ? 1.293 13.068 26.183 1.00 73.25 178 TYR A CA 1
ATOM 1462 C C . TYR A 1 178 ? 0.419 12.043 26.910 1.00 73.25 178 TYR A C 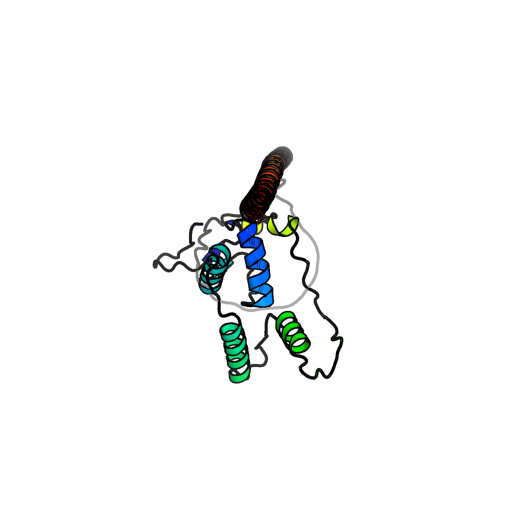1
ATOM 1464 O O . TYR A 1 178 ? -0.031 11.093 26.275 1.00 73.25 178 TYR A O 1
ATOM 1472 N N . THR A 1 179 ? 0.091 12.282 28.182 1.00 84.94 179 THR A N 1
ATOM 1473 C CA . THR A 1 179 ? -0.804 11.415 28.964 1.00 84.94 179 THR A CA 1
ATOM 1474 C C . THR A 1 179 ? -2.179 11.287 28.313 1.00 84.94 179 THR A C 1
ATOM 1476 O O . THR A 1 179 ? -2.630 10.177 28.054 1.00 84.94 179 THR A O 1
ATOM 1479 N N . VAL A 1 180 ? -2.811 12.406 27.939 1.00 83.38 180 VAL A N 1
ATOM 1480 C CA . VAL A 1 180 ? -4.137 12.388 27.289 1.00 83.38 180 VAL A CA 1
ATOM 1481 C C . VAL A 1 180 ? -4.102 11.653 25.944 1.00 83.38 180 VAL A C 1
ATOM 1483 O O . VAL A 1 180 ? -5.042 10.943 25.578 1.00 83.38 180 VAL A O 1
ATOM 1486 N N . LEU A 1 181 ? -3.025 11.820 25.172 1.00 76.19 181 LEU A N 1
ATOM 1487 C CA . LEU A 1 181 ? -2.850 11.099 23.911 1.00 76.19 181 LEU A CA 1
ATOM 1488 C C . LEU A 1 181 ? -2.638 9.600 24.134 1.00 76.19 181 LEU A C 1
ATOM 1490 O O . LEU A 1 181 ? -3.182 8.802 23.368 1.00 76.19 181 LEU A O 1
ATOM 1494 N N . GLN A 1 182 ? -1.883 9.228 25.165 1.00 75.19 182 GLN A N 1
ATOM 1495 C CA . GLN A 1 182 ? -1.643 7.840 25.534 1.00 75.19 182 GLN A CA 1
ATOM 1496 C C . GLN A 1 182 ? -2.938 7.159 25.996 1.00 75.19 182 GLN A C 1
ATOM 1498 O O . GLN A 1 182 ? -3.282 6.103 25.474 1.00 75.19 182 GLN A O 1
ATOM 1503 N N . GLU A 1 183 ? -3.717 7.796 26.870 1.00 78.19 183 GLU A N 1
ATOM 1504 C CA . GLU A 1 183 ? -5.022 7.287 27.315 1.00 78.19 183 GLU A CA 1
ATOM 1505 C C . GLU A 1 183 ? -5.980 7.095 26.134 1.00 78.19 183 GLU A C 1
ATOM 1507 O O . GLU A 1 183 ? -6.614 6.049 25.991 1.00 78.19 183 GLU A O 1
ATOM 1512 N N . ARG A 1 184 ? -6.033 8.066 25.213 1.00 76.75 184 ARG A N 1
ATOM 1513 C CA . ARG A 1 184 ? -6.844 7.951 23.992 1.00 76.75 184 ARG A CA 1
ATOM 1514 C C . ARG A 1 184 ? -6.368 6.809 23.087 1.00 76.75 184 ARG A C 1
ATOM 1516 O O . ARG A 1 184 ? -7.183 6.174 22.415 1.00 76.75 184 ARG A O 1
ATOM 1523 N N . GLN A 1 185 ? -5.063 6.549 23.041 1.00 60.91 185 GLN A N 1
ATOM 1524 C CA . GLN A 1 185 ? -4.495 5.424 22.299 1.00 60.91 185 GLN A CA 1
ATOM 1525 C C . GLN A 1 185 ? -4.887 4.082 22.936 1.00 60.91 185 GLN A C 1
ATOM 1527 O O . GLN A 1 185 ? -5.270 3.159 22.212 1.00 60.91 185 GLN A O 1
ATOM 1532 N N . GLU A 1 186 ? -4.831 3.982 24.263 1.00 75.56 186 GLU A N 1
ATOM 1533 C CA . GLU A 1 186 ? -5.235 2.797 25.027 1.00 75.56 186 GLU A CA 1
ATOM 1534 C C . GLU A 1 186 ? -6.739 2.523 24.895 1.00 75.56 186 GLU A C 1
ATOM 1536 O O . GLU A 1 186 ? -7.143 1.389 24.621 1.00 75.56 186 GLU A O 1
ATOM 1541 N N . GLU A 1 187 ? -7.573 3.561 24.987 1.00 82.00 187 GLU A N 1
ATOM 1542 C CA . GLU A 1 187 ? -9.020 3.449 24.808 1.00 82.00 187 GLU A CA 1
ATOM 1543 C C . GLU A 1 187 ? -9.365 2.947 23.402 1.00 82.00 187 GLU A C 1
ATOM 1545 O O . GLU A 1 187 ? -10.143 2.002 23.245 1.00 82.00 187 GLU A O 1
ATOM 1550 N N . TYR A 1 188 ? -8.741 3.520 22.370 1.00 69.38 188 TYR A N 1
ATOM 1551 C CA . TYR A 1 188 ? -8.946 3.068 20.999 1.00 69.38 188 TYR A CA 1
ATOM 1552 C C . TYR A 1 188 ? -8.502 1.611 20.807 1.00 69.38 188 TYR A C 1
ATOM 1554 O O . TYR A 1 188 ? -9.210 0.826 20.172 1.00 69.38 188 TYR A O 1
ATOM 1562 N N . HIS A 1 189 ? -7.359 1.217 21.383 1.00 72.50 189 HIS A N 1
ATOM 1563 C CA . HIS A 1 189 ? -6.886 -0.168 21.334 1.00 72.50 189 HIS A CA 1
ATOM 1564 C C . HIS A 1 189 ? -7.870 -1.130 22.018 1.00 72.50 189 HIS A C 1
ATOM 1566 O O . HIS A 1 189 ? -8.179 -2.195 21.479 1.00 72.50 189 HIS A O 1
ATOM 1572 N N . SER A 1 190 ? -8.425 -0.727 23.162 1.00 83.50 190 SER A N 1
ATOM 1573 C CA . SER A 1 190 ? -9.463 -1.474 23.876 1.00 83.50 190 SER A CA 1
ATOM 1574 C C . SER A 1 190 ? -10.734 -1.623 23.035 1.00 83.50 190 SER A C 1
ATOM 1576 O O . SER A 1 190 ? -11.261 -2.729 22.889 1.00 83.50 190 SER A O 1
ATOM 1578 N N . GLN A 1 191 ? -11.204 -0.540 22.406 1.00 79.38 191 GLN A N 1
ATOM 1579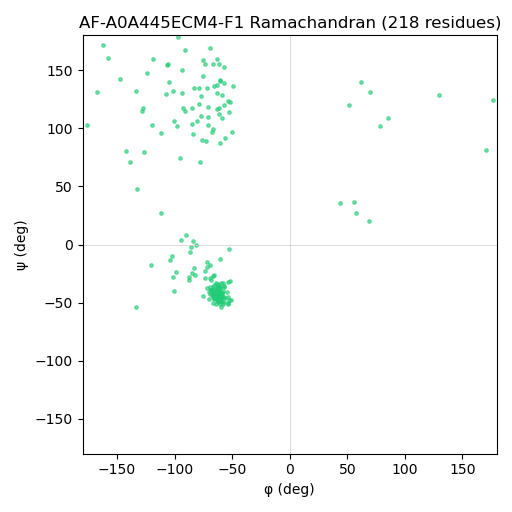 C CA . GLN A 1 191 ? -12.370 -0.587 21.521 1.00 79.38 191 GLN A CA 1
ATOM 1580 C C . GLN A 1 191 ? -12.141 -1.493 20.307 1.00 79.38 191 GLN A C 1
ATOM 1582 O O . GLN A 1 191 ? -13.032 -2.266 19.949 1.00 79.38 191 GLN A O 1
ATOM 1587 N N . TYR A 1 192 ? -10.950 -1.441 19.709 1.00 76.75 192 TYR A N 1
ATOM 1588 C CA . TYR A 1 192 ? -10.583 -2.298 18.587 1.00 76.75 192 TYR A CA 1
ATOM 1589 C C . TYR A 1 192 ? -10.604 -3.780 18.979 1.00 76.75 192 TYR A C 1
ATOM 1591 O O . TYR A 1 192 ? -11.272 -4.570 18.313 1.00 76.75 192 TYR A O 1
ATOM 1599 N N . LYS A 1 193 ? -9.962 -4.160 20.097 1.00 78.06 193 LYS A N 1
ATOM 1600 C CA . LYS A 1 193 ? -9.988 -5.552 20.581 1.00 78.06 193 LYS A CA 1
ATOM 1601 C C . LYS A 1 193 ? -11.409 -6.038 20.853 1.00 78.06 193 LYS A C 1
ATOM 1603 O O . LYS A 1 193 ? -11.758 -7.144 20.455 1.00 78.06 193 LYS A O 1
ATOM 1608 N N . LYS A 1 194 ? -12.256 -5.193 21.450 1.00 86.94 194 LYS A N 1
ATOM 1609 C CA . LYS A 1 194 ? -13.680 -5.508 21.650 1.00 86.94 194 LYS A CA 1
ATOM 1610 C C . LYS A 1 194 ? -14.420 -5.703 20.327 1.00 86.94 194 LYS A C 1
ATOM 1612 O O . LYS A 1 194 ? -15.272 -6.578 20.231 1.00 86.94 194 LYS A O 1
ATOM 1617 N N . HIS A 1 195 ? -14.135 -4.884 19.313 1.00 79.69 195 HIS A N 1
ATOM 1618 C CA . HIS A 1 195 ? -14.751 -5.040 17.996 1.00 79.69 195 HIS A CA 1
ATOM 1619 C C . HIS A 1 195 ? -14.324 -6.353 17.332 1.00 79.69 195 HIS A C 1
ATOM 1621 O O . HIS A 1 195 ? -15.185 -7.077 16.841 1.00 79.69 195 HIS A O 1
ATOM 1627 N N . GLN A 1 196 ? -13.031 -6.678 17.375 1.00 77.94 196 GLN A N 1
ATOM 1628 C CA . GLN A 1 196 ? -12.502 -7.931 16.842 1.00 77.94 196 GLN A CA 1
ATOM 1629 C C . GLN A 1 196 ? -13.136 -9.147 17.533 1.00 77.94 196 GLN A C 1
ATOM 1631 O O . GLN A 1 196 ? -13.659 -10.026 16.857 1.00 77.94 196 GLN A O 1
ATOM 1636 N N . GLN A 1 197 ? -13.189 -9.146 18.867 1.00 85.31 197 GLN A N 1
ATOM 1637 C CA . GLN A 1 197 ? -13.811 -10.223 19.636 1.00 85.31 197 GLN A CA 1
ATOM 1638 C C . GLN A 1 197 ? -15.290 -10.414 19.268 1.00 85.31 197 GLN A C 1
ATOM 1640 O O . GLN A 1 197 ? -15.741 -11.537 19.070 1.00 85.31 197 GLN A O 1
ATOM 1645 N N . ARG A 1 198 ? -16.046 -9.321 19.085 1.00 87.75 198 ARG A N 1
ATOM 1646 C CA . ARG A 1 198 ? -17.441 -9.411 18.624 1.00 87.75 198 ARG A CA 1
ATOM 1647 C C . ARG A 1 198 ? -17.566 -10.022 17.232 1.00 87.75 198 ARG A C 1
ATOM 1649 O O . ARG A 1 198 ? -18.538 -10.729 16.983 1.00 87.75 198 ARG A O 1
ATOM 1656 N N . GLN A 1 199 ? -16.633 -9.746 16.320 1.00 75.94 199 GLN A N 1
ATOM 1657 C CA . GLN A 1 199 ? -16.655 -10.375 14.997 1.00 75.94 199 GLN A CA 1
ATOM 1658 C C . GLN A 1 199 ? -16.401 -11.883 15.086 1.00 75.94 199 GLN A C 1
ATOM 1660 O O . GLN A 1 199 ? -17.124 -12.650 14.454 1.00 75.94 199 GLN A O 1
ATOM 1665 N N . GLU A 1 200 ? -15.444 -12.310 15.911 1.00 86.62 200 GLU A N 1
ATOM 1666 C CA . GLU A 1 200 ? -15.163 -13.731 16.158 1.00 86.62 200 GLU A CA 1
ATOM 1667 C C . GLU A 1 200 ? -16.373 -14.438 16.798 1.0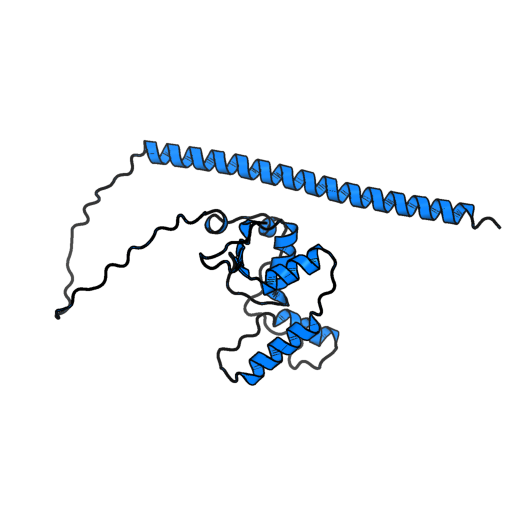0 86.62 200 GLU A C 1
ATOM 1669 O O . GLU A 1 200 ? -16.781 -15.510 16.352 1.00 86.62 200 GLU A O 1
ATOM 1674 N N . GLU A 1 201 ? -17.026 -13.809 17.780 1.00 92.38 201 GLU A N 1
ATOM 1675 C CA . GLU A 1 201 ? -18.250 -14.330 18.406 1.00 92.38 201 GLU A CA 1
ATOM 1676 C C . GLU A 1 201 ? -19.415 -14.453 17.413 1.00 92.38 201 GLU A C 1
ATOM 1678 O O . GLU A 1 201 ? -20.138 -15.454 17.416 1.00 92.38 201 GLU A O 1
ATOM 1683 N N . LEU A 1 202 ? -19.602 -13.456 16.541 1.00 91.12 202 LEU A N 1
ATOM 1684 C CA . LEU A 1 202 ? -20.609 -13.507 15.479 1.00 91.12 202 LEU A CA 1
ATOM 1685 C C . LEU A 1 202 ? -20.319 -14.643 14.498 1.00 91.12 202 LEU A C 1
ATOM 1687 O O . LEU A 1 202 ? -21.235 -15.381 14.135 1.00 91.12 202 LEU A O 1
ATOM 1691 N N . GLN A 1 203 ? -19.057 -14.818 14.107 1.00 88.31 203 GLN A N 1
ATOM 1692 C CA . GLN A 1 203 ? -18.646 -15.893 13.211 1.00 88.31 203 GLN A CA 1
ATOM 1693 C C . GLN A 1 203 ? -18.914 -17.268 13.833 1.00 88.31 203 GLN A C 1
ATOM 1695 O O . GLN A 1 203 ? -19.527 -18.121 13.191 1.00 88.31 203 GLN A O 1
ATOM 1700 N N . LEU A 1 204 ? -18.540 -17.466 15.100 1.00 91.69 204 LEU A N 1
ATOM 1701 C CA . LEU A 1 204 ? -18.812 -18.705 15.833 1.00 91.69 204 LEU A CA 1
ATOM 1702 C C . LEU A 1 204 ? -20.313 -18.989 15.947 1.00 91.69 204 LEU A C 1
ATOM 1704 O O . LEU A 1 204 ? -20.731 -20.133 15.765 1.00 91.69 204 LEU A O 1
ATOM 1708 N N . ARG A 1 205 ? -21.132 -17.959 16.194 1.00 93.25 205 ARG A N 1
ATOM 1709 C CA . ARG A 1 205 ? -22.597 -18.085 16.251 1.00 93.25 205 ARG A CA 1
ATOM 1710 C C . ARG A 1 205 ? -23.194 -18.488 14.902 1.00 93.25 205 ARG A C 1
ATOM 1712 O O . ARG A 1 205 ? -24.113 -19.302 14.860 1.00 93.25 205 ARG A O 1
ATOM 1719 N N . ILE A 1 206 ? -22.696 -17.923 13.804 1.00 89.81 206 ILE A N 1
ATOM 1720 C CA . ILE A 1 206 ? -23.135 -18.297 12.454 1.00 89.81 206 ILE A CA 1
ATOM 1721 C C . ILE A 1 206 ? -22.764 -19.759 12.174 1.00 89.81 206 ILE A C 1
ATOM 1723 O O . ILE A 1 206 ? -23.617 -20.532 11.743 1.00 89.81 206 ILE A O 1
ATOM 1727 N N . MET A 1 207 ? -21.531 -20.164 12.495 1.00 88.56 207 MET A N 1
ATOM 1728 C CA . MET A 1 207 ? -21.080 -21.548 12.318 1.00 88.56 207 MET A CA 1
ATOM 1729 C C . MET A 1 207 ? -21.879 -22.542 13.168 1.00 88.56 207 MET A C 1
ATOM 1731 O O . MET A 1 207 ? -22.185 -23.638 12.703 1.00 88.56 207 MET A O 1
ATOM 1735 N N . SER A 1 208 ? -22.236 -22.191 14.409 1.00 90.62 208 SER A N 1
ATOM 1736 C CA . SER A 1 208 ? -23.061 -23.068 15.245 1.00 90.62 208 SER A CA 1
ATOM 1737 C C . SER A 1 208 ? -24.472 -23.223 14.679 1.00 90.62 208 SER A C 1
ATOM 1739 O O . SER A 1 208 ? -24.954 -24.345 14.595 1.00 90.62 208 SER A O 1
ATOM 1741 N N . GLN A 1 209 ? -25.098 -22.136 14.211 1.00 87.56 209 GLN A N 1
ATOM 1742 C CA . GLN A 1 209 ? -26.416 -22.207 13.570 1.00 87.56 209 GLN A CA 1
ATOM 1743 C C . GLN A 1 209 ? -26.403 -23.044 12.288 1.00 87.56 209 GLN A C 1
ATOM 1745 O O . GLN A 1 209 ? -27.350 -23.789 12.050 1.00 87.56 209 GLN A O 1
ATOM 1750 N N . GLN A 1 210 ? -25.341 -22.952 11.480 1.00 83.00 210 GLN A N 1
ATOM 1751 C CA . GLN A 1 210 ? -25.177 -23.797 10.294 1.00 83.00 210 GLN A CA 1
ATOM 1752 C C . GLN A 1 210 ? -25.095 -25.279 10.667 1.00 83.00 210 GLN A C 1
ATOM 1754 O O . GLN A 1 210 ? -25.851 -26.073 10.117 1.00 83.00 210 GLN A O 1
ATOM 1759 N N . ARG A 1 211 ? -24.267 -25.643 11.657 1.00 82.75 211 ARG A N 1
ATOM 1760 C CA . ARG A 1 211 ? -24.185 -27.031 12.149 1.00 82.75 211 ARG A CA 1
ATOM 1761 C C . ARG A 1 211 ? -25.520 -27.541 12.687 1.00 82.75 211 ARG A C 1
ATOM 1763 O O . ARG A 1 211 ? -25.897 -28.672 12.401 1.00 82.75 211 ARG A O 1
ATOM 1770 N N . ASP A 1 212 ? -26.248 -26.715 13.436 1.00 84.88 212 ASP A N 1
ATOM 1771 C CA . ASP A 1 212 ? -27.561 -27.08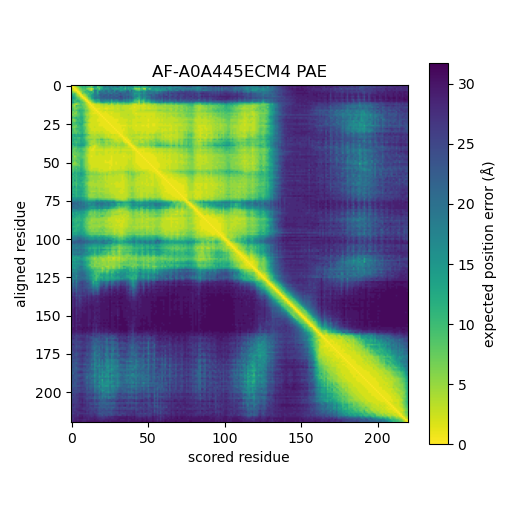5 13.972 1.00 84.88 212 ASP A CA 1
ATOM 1772 C C . ASP A 1 212 ? -28.604 -27.264 12.861 1.00 84.88 212 ASP A C 1
ATOM 1774 O O . ASP A 1 212 ? -29.467 -28.137 12.954 1.00 84.88 212 ASP A O 1
ATOM 1778 N N . PHE A 1 213 ? -28.545 -26.439 11.812 1.00 82.94 213 PHE A N 1
ATOM 1779 C CA . PHE A 1 213 ? -29.404 -26.568 10.638 1.00 82.94 213 PHE A CA 1
ATOM 1780 C C . PHE A 1 213 ? -29.083 -27.855 9.871 1.00 82.94 213 PHE A C 1
ATOM 1782 O O . PHE A 1 213 ? -29.976 -28.663 9.633 1.00 82.94 213 PHE A O 1
ATOM 1789 N N . GLU A 1 214 ? -27.809 -28.102 9.570 1.00 78.44 214 GLU A N 1
ATOM 1790 C CA . GLU A 1 214 ? -27.353 -29.334 8.919 1.00 78.44 214 GLU A CA 1
ATOM 1791 C C . GLU A 1 214 ? -27.758 -30.575 9.725 1.00 78.44 214 GLU A C 1
ATOM 1793 O O . GLU A 1 214 ? -28.332 -31.508 9.170 1.00 78.44 214 GLU A O 1
ATOM 1798 N N . SER A 1 215 ? -27.580 -30.559 11.049 1.00 79.81 215 SER A N 1
ATOM 1799 C CA . SER A 1 215 ? -27.963 -31.675 11.921 1.00 79.81 215 SER A CA 1
ATOM 1800 C C . SER A 1 215 ? -29.473 -31.927 11.980 1.00 79.81 215 SER A C 1
ATOM 1802 O O . SER A 1 215 ? -29.872 -33.048 12.284 1.00 79.81 215 SER A O 1
ATOM 1804 N N . LYS A 1 216 ? -30.321 -30.920 11.734 1.00 77.81 216 LYS A N 1
ATOM 1805 C CA . LYS A 1 216 ? -31.789 -31.072 11.728 1.00 77.81 216 LYS A CA 1
ATOM 1806 C C . LYS A 1 216 ? -32.330 -31.558 10.386 1.00 77.81 216 LYS A C 1
ATOM 1808 O O . LYS A 1 216 ? -33.406 -32.145 10.361 1.00 77.81 216 LYS A O 1
ATOM 1813 N N . PHE A 1 217 ? -31.604 -31.317 9.295 1.00 67.50 217 PHE A N 1
ATOM 1814 C CA . PHE A 1 217 ? -32.026 -31.674 7.938 1.00 67.50 217 PHE A CA 1
ATOM 1815 C C . PHE A 1 217 ? -31.310 -32.909 7.363 1.00 67.50 217 PHE A C 1
ATOM 1817 O O . PHE A 1 217 ? -31.791 -33.467 6.384 1.00 67.50 217 PHE A O 1
ATOM 1824 N N . LEU A 1 218 ? -30.217 -33.379 7.980 1.00 57.62 218 LEU A N 1
ATOM 1825 C CA . LEU A 1 218 ? -29.522 -34.630 7.624 1.00 57.62 218 LEU A CA 1
ATOM 1826 C C . LEU A 1 218 ? -30.034 -35.877 8.374 1.00 57.62 218 LEU A C 1
ATOM 1828 O O . LEU A 1 218 ? -29.436 -36.943 8.260 1.00 57.62 218 LEU A O 1
ATOM 1832 N N . VAL A 1 219 ? -31.138 -35.775 9.123 1.00 53.06 219 VAL A N 1
ATOM 1833 C CA . VAL A 1 219 ? -31.856 -36.939 9.675 1.00 53.06 219 VAL A CA 1
ATOM 1834 C C . VAL A 1 219 ? -32.998 -37.307 8.720 1.00 53.06 219 VAL A C 1
ATOM 1836 O O . VAL A 1 219 ? -34.159 -37.002 8.987 1.00 53.06 219 VAL A O 1
ATOM 1839 N N . ILE A 1 220 ? -32.654 -37.913 7.579 1.00 45.56 220 ILE A N 1
ATOM 1840 C CA . ILE A 1 220 ? -33.557 -38.689 6.707 1.00 45.56 220 ILE A CA 1
ATOM 1841 C C . ILE A 1 220 ? -32.831 -39.974 6.323 1.00 45.56 220 ILE A C 1
ATOM 1843 O O . ILE A 1 220 ? -31.662 -39.866 5.890 1.00 45.56 220 ILE A O 1
#

Sequence (220 aa):
MEWVGTTKNKYQYLRRGDLTPEAKGWYELLKRSILGTVNNSEVNKKRAIMLYCIIMGGEVKVHEIIASDIQRIAEKNSAEGWLHYPSTIMRLCMKAKVPMEDENPTWLNPGMPITFERMMIVTKAQQSRRPQRRRRREEPREEEESQEEQEEHQQFQPHNNMDMTQMQGAIESLSQQYTVLQERQEEYHSQYKKHQQRQEELQLRIMSQQRDFESKFLVI

Foldseek 3Di:
DDFDDDPPPDRFWDFLLPDDLVLLLVLVCCCQAQNPDPDPGTQGPVRVVVSVCVVVVHDDPSVVRLVVLVVVLVVVPDPPRDDRHVVNVLVVCVVVVPDDPDPDDDDPDDDDDSDSVVSLDQDPVNVDPPDPPPPPDDDDDDDDDDDDDDDDDDDDDDPDDDPPVVVVVVVVVVVVVVVVSVVVVVVVVVVVVVVVVVVVVVVVVVVVVVVVVCVVPVPD

Mean predicted aligned error: 18.28 Å

InterPro domains:
  IPR046796 Putative plant retrotransposon-related domain [PF20167] (6-99)